Protein AF-0000000081602487 (afdb_homodimer)

Nearest PDB structures (foldseek):
  4dfh-assembly1_B  TM=9.070E-01  e=3.911E-10  Homo sapiens
  5v52-assembly2_C  TM=9.089E-01  e=4.897E-10  Homo sapiens
  5v52-assembly1_A  TM=8.764E-01  e=1.017E-09  Homo sapiens
  8jen-assembly4_P  TM=8.598E-01  e=1.206E-08  Homo sapiens
  8v8k-assembly3_C  TM=6.428E-01  e=1.800E-05  Lama glama

Sequence (378 aa):
MKICNRISHLLFTLIYISLHTVLGAKQLKASAEVSAFIGNDVTMPCQLIQQPENTNITQVQWTLLQPEQEGVPLIVYNSQLGLNIPNSPLSQRVKLAGQSLIIKAVEMEDAGLYTCSISAFPSGKFERITKLVVEGEMVRLPKLIAFGVFLLINGAMIATTYFIIRRRRRNVVFEHRVYTDTVETVMLDMKICNRISHLLFTLIYISLHTVLGAKQLKASAEVSAFIGNDVTMPCQLIQQPENTNITQVQWTLLQPEQEGVPLIVYNSQLGLNIPNSPLSQRVKLAGQSLIIKAVEMEDAGLYTCSISAFPSGKFERITKLVVEGEMVRLPKLIAFGVFLLINGAMIATTYFIIRRRRRNVVFEHRVYTDTVETVMLD

Radius of gyration: 45.72 Å; Cα contacts (8 Å, |Δi|>4): 584; chains: 2; bounding box: 92×203×74 Å

Secondary structure (DSSP, 8-state):
-HHHHHHHHHHHHHHHHHT-------EEEE-SEEEEETTS-EEE-EEEE--STTPEEEEEEEEE--SSTT-EEEEEEETTTEEE--SSTTTTTEEEETTEEEESS--GGG-EEEEEEEEEETTEEEEEEEEEEEE-------HHHHHHHHHHHHHHHHHHHHHHHHHHHHHHHHHHHHHHHHHHTTTT-/-HHHHHHHHHHHHHHHHHT-------EEEE-SEEEEETTS-EEE-EEEE--STTPEEEEEEEEE--SSTT-EEEEEEETTTEEE--SSTTTTTEEEETTEEEESS--GGG-EEEEEEEEEETTEEEEEEEEEEEE-------HHHHHHHHHHHHHHHHHHHHHHHHHHHHHHHHHHHHHHHHHHTTTT-

Structure (mmCIF, N/CA/C/O backbone):
data_AF-0000000081602487-model_v1
#
loop_
_entity.id
_entity.type
_entity.pdbx_description
1 polymer Nectin-2-like
#
loop_
_atom_site.group_PDB
_atom_site.id
_atom_site.type_symbol
_atom_site.label_atom_id
_atom_site.label_alt_id
_atom_site.label_comp_id
_atom_site.label_asym_id
_atom_site.label_entity_id
_atom_site.label_seq_id
_atom_site.pdbx_PDB_ins_code
_atom_site.Cartn_x
_atom_site.Cartn_y
_atom_site.Cartn_z
_atom_site.occupancy
_atom_site.B_iso_or_equiv
_atom_site.auth_seq_id
_atom_site.auth_comp_id
_atom_site.auth_asym_id
_atom_site.auth_atom_id
_atom_site.pdbx_PDB_model_num
ATOM 1 N N . MET A 1 1 ? 49.688 26.688 -22.828 1 47.97 1 MET A N 1
ATOM 2 C CA . MET A 1 1 ? 48.594 26 -23.5 1 47.97 1 MET A CA 1
ATOM 3 C C . MET A 1 1 ? 48.156 24.75 -22.734 1 47.97 1 MET A C 1
ATOM 5 O O . MET A 1 1 ? 47.156 24.125 -23.078 1 47.97 1 MET A O 1
ATOM 9 N N . LYS A 1 2 ? 49.094 24.266 -21.734 1 63.38 2 LYS A N 1
ATOM 10 C CA . LYS A 1 2 ? 48.781 23.031 -21.016 1 63.38 2 LYS A CA 1
ATOM 11 C C . LYS A 1 2 ? 47.781 23.266 -19.906 1 63.38 2 LYS A C 1
ATOM 13 O O . LYS A 1 2 ? 47.031 22.344 -19.531 1 63.38 2 LYS A O 1
ATOM 18 N N . ILE A 1 3 ? 47.781 24.453 -19.328 1 66.06 3 ILE A N 1
ATOM 19 C CA . ILE A 1 3 ? 46.844 24.75 -18.234 1 66.06 3 ILE A CA 1
ATOM 20 C C . ILE A 1 3 ? 45.406 24.75 -18.766 1 66.06 3 ILE A C 1
ATOM 22 O O . ILE A 1 3 ? 44.5 24.281 -18.094 1 66.06 3 ILE A O 1
ATOM 26 N N . CYS A 1 4 ? 45.312 25.031 -20.109 1 63.62 4 CYS A N 1
ATOM 27 C CA . CYS A 1 4 ? 43.969 25.078 -20.656 1 63.62 4 CYS A CA 1
ATOM 28 C C . CYS A 1 4 ? 43.375 23.672 -20.797 1 63.62 4 CYS A C 1
ATOM 30 O O . CYS A 1 4 ? 42.156 23.484 -20.656 1 63.62 4 CYS A O 1
ATOM 32 N N . ASN A 1 5 ? 44.312 22.703 -20.906 1 66.12 5 ASN A N 1
ATOM 33 C CA . ASN A 1 5 ? 43.812 21.344 -21.109 1 66.12 5 ASN A CA 1
ATOM 34 C C . ASN A 1 5 ? 43.344 20.719 -19.781 1 66.12 5 ASN A C 1
ATOM 36 O O . ASN A 1 5 ? 42.375 19.953 -19.766 1 66.12 5 ASN A O 1
ATOM 40 N N . ARG A 1 6 ? 43.969 21.078 -18.656 1 67.44 6 ARG A N 1
ATOM 41 C CA . ARG A 1 6 ? 43.594 20.5 -17.375 1 67.44 6 ARG A CA 1
ATOM 42 C C . ARG A 1 6 ? 42.281 21.047 -16.906 1 67.44 6 ARG A C 1
ATOM 44 O O . ARG A 1 6 ? 41.438 20.312 -16.344 1 67.44 6 ARG A O 1
ATOM 51 N N . ILE A 1 7 ? 42.125 22.344 -17.141 1 71.81 7 ILE A N 1
ATOM 52 C CA . ILE A 1 7 ? 40.875 22.969 -16.766 1 71.81 7 ILE A CA 1
ATOM 53 C C . ILE A 1 7 ? 39.75 22.422 -17.625 1 71.81 7 ILE A C 1
ATOM 55 O O . ILE A 1 7 ? 38.656 22.141 -17.125 1 71.81 7 ILE A O 1
ATOM 59 N N . SER A 1 8 ? 40.125 22.062 -18.859 1 74.12 8 SER A N 1
ATOM 60 C CA . SER A 1 8 ? 39.125 21.484 -19.766 1 74.12 8 SER A CA 1
ATOM 61 C C . SER A 1 8 ? 38.781 20.062 -19.359 1 74.12 8 SER A C 1
ATOM 63 O O . SER A 1 8 ? 37.594 19.688 -19.391 1 74.12 8 SER A O 1
ATOM 65 N N . HIS A 1 9 ? 39.688 19.359 -18.906 1 78.5 9 HIS A N 1
ATOM 66 C CA . HIS A 1 9 ? 39.438 18 -18.422 1 78.5 9 HIS A CA 1
ATOM 67 C C . HIS A 1 9 ? 38.688 18.016 -17.094 1 78.5 9 HIS A C 1
ATOM 69 O O . HIS A 1 9 ? 37.781 17.219 -16.891 1 78.5 9 HIS A O 1
ATOM 75 N N . LEU A 1 10 ? 39.031 19 -16.234 1 72.5 10 LEU A N 1
ATOM 76 C CA . LEU A 1 10 ? 38.344 19.156 -14.961 1 72.5 10 LEU A CA 1
ATOM 77 C C . LEU A 1 10 ? 36.906 19.625 -15.18 1 72.5 10 LEU A C 1
ATOM 79 O O . LEU A 1 10 ? 36 19.141 -14.508 1 72.5 10 LEU A O 1
ATOM 83 N N . LEU A 1 11 ? 36.781 20.531 -16.141 1 74.56 11 LEU A N 1
ATOM 84 C CA . LEU A 1 11 ? 35.469 20.984 -16.5 1 74.56 11 LEU A CA 1
ATOM 85 C C . LEU A 1 11 ? 34.656 19.875 -17.141 1 74.56 11 LEU A C 1
ATOM 87 O O . LEU A 1 11 ? 33.438 19.719 -16.859 1 74.56 11 LEU A O 1
ATOM 91 N N . PHE A 1 12 ? 35.312 19.078 -17.969 1 72.94 12 PHE A N 1
ATOM 92 C CA . PHE A 1 12 ? 34.625 17.953 -18.594 1 72.94 12 PHE A CA 1
ATOM 93 C C . PHE A 1 12 ? 34.219 16.922 -17.562 1 72.94 12 PHE A C 1
ATOM 95 O O . PHE A 1 12 ? 33.125 16.359 -17.625 1 72.94 12 PHE A O 1
ATOM 102 N N . THR A 1 13 ? 35.094 16.734 -16.516 1 68.44 13 THR A N 1
ATOM 103 C CA . THR A 1 13 ? 34.75 15.797 -15.445 1 68.44 13 THR A CA 1
ATOM 104 C C . THR A 1 13 ? 33.625 16.344 -14.602 1 68.44 13 THR A C 1
ATOM 106 O O . THR A 1 13 ? 32.719 15.594 -14.18 1 68.44 13 THR A O 1
ATOM 109 N N . LEU A 1 14 ? 33.562 17.625 -14.438 1 68.75 14 LEU A N 1
ATOM 110 C CA . LEU A 1 14 ? 32.531 18.25 -13.641 1 68.75 14 LEU A CA 1
ATOM 111 C C . LEU A 1 14 ? 31.188 18.203 -14.375 1 68.75 14 LEU A C 1
ATOM 113 O O . LEU A 1 14 ? 30.141 17.953 -13.766 1 68.75 14 LEU A O 1
ATOM 117 N N . ILE A 1 15 ? 31.266 18.406 -15.68 1 64.75 15 ILE A N 1
ATOM 118 C CA . ILE A 1 15 ? 30.047 18.328 -16.484 1 64.75 15 ILE A CA 1
ATOM 119 C C . ILE A 1 15 ? 29.516 16.906 -16.516 1 64.75 15 ILE A C 1
ATOM 121 O O . ILE A 1 15 ? 28.312 16.672 -16.422 1 64.75 15 ILE A O 1
ATOM 125 N N . TYR A 1 16 ? 30.469 15.945 -16.578 1 59.44 16 TYR A N 1
ATOM 126 C CA . TYR A 1 16 ? 30.047 14.547 -16.594 1 59.44 16 TYR A CA 1
ATOM 127 C C . TYR A 1 16 ? 29.375 14.148 -15.297 1 59.44 16 TYR A C 1
ATOM 129 O O . TYR A 1 16 ? 28.406 13.383 -15.297 1 59.44 16 TYR A O 1
ATOM 137 N N . ILE A 1 17 ? 29.875 14.609 -14.133 1 60.12 17 ILE A N 1
ATOM 138 C CA . ILE A 1 17 ? 29.266 14.289 -12.844 1 60.12 17 ILE A CA 1
ATOM 139 C C . ILE A 1 17 ? 27.906 14.977 -12.727 1 60.12 17 ILE A C 1
ATOM 141 O O . ILE A 1 17 ? 26.969 14.414 -12.164 1 60.12 17 ILE A O 1
ATOM 145 N N . SER A 1 18 ? 27.812 16.188 -13.289 1 57.47 18 SER A N 1
ATOM 146 C CA . SER A 1 18 ? 26.547 16.891 -13.109 1 57.47 18 SER A CA 1
ATOM 147 C C . SER A 1 18 ? 25.438 16.25 -13.938 1 57.47 18 SER A C 1
ATOM 149 O O . SER A 1 18 ? 24.25 16.484 -13.672 1 57.47 18 SER A O 1
ATOM 151 N N . LEU A 1 19 ? 25.875 15.633 -15.039 1 50.34 19 LEU A N 1
ATOM 152 C CA . LEU A 1 19 ? 24.812 15.07 -15.867 1 50.34 19 LEU A CA 1
ATOM 153 C C . LEU A 1 19 ? 24.25 13.797 -15.242 1 50.34 19 LEU A C 1
ATOM 155 O O . LEU A 1 19 ? 23.641 12.977 -15.938 1 50.34 19 LEU A O 1
ATOM 159 N N . HIS A 1 20 ? 24.719 13.414 -14.094 1 50.06 20 HIS A N 1
ATOM 160 C CA . HIS A 1 20 ? 23.875 12.359 -13.555 1 50.06 20 HIS A CA 1
ATOM 161 C C . HIS A 1 20 ? 22.406 12.781 -13.531 1 50.06 20 HIS A C 1
ATOM 163 O O . HIS A 1 20 ? 22 13.57 -12.672 1 50.06 20 HIS A O 1
ATOM 169 N N . THR A 1 21 ? 21.797 12.984 -14.633 1 44.72 21 THR A N 1
ATOM 170 C CA . THR A 1 21 ? 20.359 13.086 -14.781 1 44.72 21 THR A CA 1
ATOM 171 C C . THR A 1 21 ? 19.656 12.133 -13.812 1 44.72 21 THR A C 1
ATOM 173 O O . THR A 1 21 ? 19.984 10.953 -13.742 1 44.72 21 THR A O 1
ATOM 176 N N . VAL A 1 22 ? 19.359 12.555 -12.648 1 46.81 22 VAL A N 1
ATOM 177 C CA . VAL A 1 22 ? 18.359 11.852 -11.844 1 46.81 22 VAL A CA 1
ATOM 178 C C . VAL A 1 22 ? 17.281 11.258 -12.742 1 46.81 22 VAL A C 1
ATOM 180 O O . VAL A 1 22 ? 16.531 11.992 -13.391 1 46.81 22 VAL A O 1
ATOM 183 N N . LEU A 1 23 ? 17.484 10.367 -13.594 1 44.81 23 LEU A N 1
ATOM 184 C CA . LEU A 1 23 ? 16.375 9.609 -14.164 1 44.81 23 LEU A CA 1
ATOM 185 C C . LEU A 1 23 ? 15.141 9.711 -13.273 1 44.81 23 LEU A C 1
ATOM 187 O O . LEU A 1 23 ? 15.219 9.508 -12.062 1 44.81 23 LEU A O 1
ATOM 191 N N . GLY A 1 24 ? 14.273 10.758 -13.547 1 49.72 24 GLY A N 1
ATOM 192 C CA . GLY A 1 24 ? 13.016 11.148 -12.938 1 49.72 24 GLY A CA 1
ATOM 193 C C . GLY A 1 24 ? 12.242 9.977 -12.367 1 49.72 24 GLY A C 1
ATOM 194 O O . GLY A 1 24 ? 11.492 9.312 -13.086 1 49.72 24 GLY A O 1
ATOM 195 N N . ALA A 1 25 ? 12.82 9.234 -11.617 1 55.16 25 ALA A N 1
ATOM 196 C CA . ALA A 1 25 ? 12.102 8.18 -10.914 1 55.16 25 ALA A CA 1
ATOM 197 C C . ALA A 1 25 ? 10.75 8.672 -10.406 1 55.16 25 ALA A C 1
ATOM 199 O O . ALA A 1 25 ? 10.602 9.852 -10.062 1 55.16 25 ALA A O 1
ATOM 200 N N . LYS A 1 26 ? 9.758 7.98 -10.766 1 63.56 26 LYS A N 1
ATOM 201 C CA . LYS A 1 26 ? 8.438 8.102 -10.156 1 63.56 26 LYS A CA 1
ATOM 202 C C . LYS A 1 26 ? 8.531 8.133 -8.633 1 63.56 26 LYS A C 1
ATOM 204 O O . LYS A 1 26 ? 9.031 7.191 -8.023 1 63.56 26 LYS A O 1
ATOM 209 N N . GLN A 1 27 ? 8.352 9.461 -8.203 1 77.12 27 GLN A N 1
ATOM 210 C CA . GLN A 1 27 ? 8.516 9.57 -6.762 1 77.12 27 GLN A CA 1
ATOM 211 C C . GLN A 1 27 ? 7.32 10.273 -6.125 1 77.12 27 GLN A C 1
ATOM 213 O O . GLN A 1 27 ? 6.66 11.094 -6.766 1 77.12 27 GLN A O 1
ATOM 218 N N . LEU A 1 28 ? 6.941 9.805 -5.055 1 87.69 28 LEU A N 1
ATOM 219 C CA . LEU A 1 28 ? 5.98 10.469 -4.18 1 87.69 28 LEU A CA 1
ATOM 220 C C . LEU A 1 28 ? 6.68 11.445 -3.242 1 87.69 28 LEU A C 1
ATOM 222 O O . LEU A 1 28 ? 7.516 11.039 -2.43 1 87.69 28 LEU A O 1
ATOM 226 N N . LYS A 1 29 ? 6.449 12.758 -3.523 1 90.81 29 LYS A N 1
ATOM 227 C CA . LYS A 1 29 ? 7.008 13.797 -2.656 1 90.81 29 LYS A CA 1
ATOM 228 C C . LYS A 1 29 ? 6.141 14 -1.418 1 90.81 29 LYS A C 1
ATOM 230 O O . LYS A 1 29 ? 4.965 14.352 -1.53 1 90.81 29 LYS A O 1
ATOM 235 N N . ALA A 1 30 ? 6.641 13.68 -0.22 1 93.56 30 ALA A N 1
ATOM 236 C CA . ALA A 1 30 ? 5.988 13.867 1.075 1 93.56 30 ALA A CA 1
ATOM 237 C C . ALA A 1 30 ? 7.02 14.094 2.178 1 93.56 30 ALA A C 1
ATOM 239 O O . ALA A 1 30 ? 8.172 13.672 2.051 1 93.56 30 ALA A O 1
ATOM 240 N N . SER A 1 31 ? 6.652 14.859 3.168 1 93.5 31 SER A N 1
ATOM 241 C CA . SER A 1 31 ? 7.547 15.039 4.309 1 93.5 31 SER A CA 1
ATOM 242 C C . SER A 1 31 ? 7.543 13.812 5.215 1 93.5 31 SER A C 1
ATOM 244 O O . SER A 1 31 ? 6.492 13.219 5.449 1 93.5 31 SER A O 1
ATOM 246 N N . ALA A 1 32 ? 8.734 13.469 5.676 1 95.12 32 ALA A N 1
ATOM 247 C CA . ALA A 1 32 ? 8.828 12.336 6.598 1 95.12 32 ALA A CA 1
ATOM 248 C C . ALA A 1 32 ? 8.234 12.688 7.957 1 95.12 32 ALA A C 1
ATOM 250 O O . ALA A 1 32 ? 7.734 11.812 8.664 1 95.12 32 ALA A O 1
ATOM 251 N N . GLU A 1 33 ? 8.359 13.984 8.266 1 97.38 33 GLU A N 1
ATOM 252 C CA . GLU A 1 33 ? 7.855 14.445 9.555 1 97.38 33 GLU A CA 1
ATOM 253 C C . GLU A 1 33 ? 7.262 15.844 9.445 1 97.38 33 GLU A C 1
ATOM 255 O O . GLU A 1 33 ? 7.793 16.703 8.727 1 97.38 33 GLU A O 1
ATOM 260 N N . VAL A 1 34 ? 6.18 16 10.109 1 98.06 34 VAL A N 1
ATOM 261 C CA . VAL A 1 34 ? 5.512 17.297 10.188 1 98.06 34 VAL A CA 1
ATOM 262 C C . VAL A 1 34 ? 5.172 17.609 11.641 1 98.06 34 VAL A C 1
ATOM 264 O O . VAL A 1 34 ? 4.703 16.75 12.383 1 98.06 34 VAL A O 1
ATOM 267 N N . SER A 1 35 ? 5.402 18.797 12.062 1 96.5 35 SER A N 1
ATOM 268 C CA . SER A 1 35 ? 5.07 19.25 13.414 1 96.5 35 SER A CA 1
ATOM 269 C C . SER A 1 35 ? 3.9 20.234 13.391 1 96.5 35 SER A C 1
ATOM 271 O O . SER A 1 35 ? 3.742 21 12.438 1 96.5 35 SER A O 1
ATOM 273 N N . ALA A 1 36 ? 3.129 20.125 14.453 1 96.81 36 ALA A N 1
ATOM 274 C CA . ALA A 1 36 ? 1.999 21.031 14.594 1 96.81 36 ALA A CA 1
ATOM 275 C C . ALA A 1 36 ? 1.77 21.406 16.062 1 96.81 36 ALA A C 1
ATOM 277 O O . ALA A 1 36 ? 2.172 20.656 16.969 1 96.81 36 ALA A O 1
ATOM 278 N N . PHE A 1 37 ? 1.193 22.562 16.281 1 95.38 37 PHE A N 1
ATOM 279 C CA . PHE A 1 37 ? 0.804 22.984 17.625 1 95.38 37 PHE A CA 1
ATOM 280 C C . PHE A 1 37 ? -0.673 22.703 17.875 1 95.38 37 PHE A C 1
ATOM 282 O O . PHE A 1 37 ? -1.505 22.891 16.984 1 95.38 37 PHE A O 1
ATOM 289 N N . ILE A 1 38 ? -0.921 22.375 19.062 1 95.88 38 ILE A N 1
ATOM 290 C CA . ILE A 1 38 ? -2.297 22.078 19.438 1 95.88 38 ILE A CA 1
ATOM 291 C C . ILE A 1 38 ? -3.199 23.25 19.062 1 95.88 38 ILE A C 1
ATOM 293 O O . ILE A 1 38 ? -2.844 24.406 19.266 1 95.88 38 ILE A O 1
ATOM 297 N N . GLY A 1 39 ? -4.328 22.859 18.438 1 95.44 39 GLY A N 1
ATOM 298 C CA . GLY A 1 39 ? -5.316 23.875 18.109 1 95.44 39 GLY A CA 1
ATOM 299 C C . GLY A 1 39 ? -5.152 24.438 16.703 1 95.44 39 GLY A C 1
ATOM 300 O O . GLY A 1 39 ? -6.082 25.031 16.156 1 95.44 39 GLY A O 1
ATOM 301 N N . ASN A 1 40 ? -4.027 24.312 16.109 1 95.81 40 ASN A N 1
ATOM 302 C CA . ASN A 1 40 ? -3.768 24.797 14.758 1 95.81 40 ASN A CA 1
ATOM 303 C C . ASN A 1 40 ? -4.074 23.719 13.719 1 95.81 40 ASN A C 1
ATOM 305 O O . ASN A 1 40 ? -4.066 22.531 14.023 1 95.81 40 ASN A O 1
ATOM 309 N N . ASP A 1 41 ? -4.438 24.203 12.516 1 97.81 41 ASP A N 1
ATOM 310 C CA . ASP A 1 41 ? -4.539 23.281 11.391 1 97.81 41 ASP A CA 1
ATOM 311 C C . ASP A 1 41 ? -3.158 22.844 10.914 1 97.81 41 ASP A C 1
ATOM 313 O O . ASP A 1 41 ? -2.186 23.594 11.031 1 97.81 41 ASP A O 1
ATOM 317 N N . VAL A 1 42 ? -3.064 21.688 10.469 1 98.25 42 VAL A N 1
ATOM 318 C CA . VAL A 1 42 ? -1.798 21.234 9.906 1 98.25 42 VAL A CA 1
ATOM 319 C C . VAL A 1 42 ? -2.041 20.578 8.555 1 98.25 42 VAL A C 1
ATOM 321 O O . VAL A 1 42 ? -3.068 19.922 8.344 1 98.25 42 VAL A O 1
ATOM 324 N N . THR A 1 43 ? -1.161 20.797 7.656 1 98.44 43 THR A N 1
ATOM 325 C CA . THR A 1 43 ? -1.186 20.141 6.348 1 98.44 43 THR A CA 1
ATOM 326 C C . THR A 1 43 ? -0.058 19.125 6.227 1 98.44 43 THR A C 1
ATOM 328 O O . THR A 1 43 ? 1.104 19.438 6.484 1 98.44 43 THR A O 1
ATOM 331 N N . MET A 1 44 ? -0.417 17.953 5.922 1 98.06 44 MET A N 1
ATOM 332 C CA . MET A 1 44 ? 0.558 16.922 5.574 1 98.06 44 MET A CA 1
ATOM 333 C C . MET A 1 44 ? 0.699 16.797 4.059 1 98.06 44 MET A C 1
ATOM 335 O O . MET A 1 44 ? -0.146 16.188 3.4 1 98.06 44 MET A O 1
ATOM 339 N N . PRO A 1 45 ? 1.802 17.344 3.553 1 97.81 45 PRO A N 1
ATOM 340 C CA . PRO A 1 45 ? 1.924 17.406 2.096 1 97.81 45 PRO A CA 1
ATOM 341 C C . PRO A 1 45 ? 2.201 16.031 1.469 1 97.81 45 PRO A C 1
ATOM 343 O O . PRO A 1 45 ? 2.936 15.227 2.043 1 97.81 45 PRO A O 1
ATOM 346 N N . CYS A 1 46 ? 1.649 15.82 0.325 1 96.88 46 CYS A N 1
ATOM 347 C CA . CYS A 1 46 ? 1.827 14.633 -0.512 1 96.88 46 CYS A CA 1
ATOM 348 C C . CYS A 1 46 ? 1.52 14.953 -1.972 1 96.88 46 CYS A C 1
ATOM 350 O O . CYS A 1 46 ? 0.473 15.523 -2.279 1 96.88 46 CYS A O 1
ATOM 352 N N . GLN A 1 47 ? 2.48 14.648 -2.779 1 94.25 47 GLN A N 1
ATOM 353 C CA . GLN A 1 47 ? 2.299 14.953 -4.195 1 94.25 47 GLN A CA 1
ATOM 354 C C . GLN A 1 47 ? 3.057 13.961 -5.074 1 94.25 47 GLN A C 1
ATOM 356 O O . GLN A 1 47 ? 4.246 13.719 -4.855 1 94.25 47 GLN A O 1
ATOM 361 N N . LEU A 1 48 ? 2.309 13.359 -5.977 1 91.19 48 LEU A N 1
ATOM 362 C CA . LEU A 1 48 ? 2.959 12.484 -6.949 1 91.19 48 LEU A CA 1
ATOM 363 C C . LEU A 1 48 ? 3.553 13.297 -8.094 1 91.19 48 LEU A C 1
ATOM 365 O O . LEU A 1 48 ? 2.824 13.984 -8.82 1 91.19 48 LEU A O 1
ATOM 369 N N . ILE A 1 49 ? 4.93 13.227 -8.055 1 81.69 49 ILE A N 1
ATOM 370 C CA . ILE A 1 49 ? 5.625 13.914 -9.141 1 81.69 49 ILE A CA 1
ATOM 371 C C . ILE A 1 49 ? 5.988 12.922 -10.234 1 81.69 49 ILE A C 1
ATOM 373 O O . ILE A 1 49 ? 6.816 12.031 -10.031 1 81.69 49 ILE A O 1
ATOM 377 N N . GLN A 1 50 ? 5.16 12.492 -11.062 1 67.62 50 GLN A N 1
ATOM 378 C CA . GLN A 1 50 ? 5.52 11.469 -12.039 1 67.62 50 GLN A CA 1
ATOM 379 C C . GLN A 1 50 ? 5.68 12.078 -13.43 1 67.62 50 GLN A C 1
ATOM 381 O O . GLN A 1 50 ? 4.957 13.008 -13.797 1 67.62 50 GLN A O 1
ATOM 386 N N . GLN A 1 51 ? 6.906 11.75 -13.867 1 57.59 51 GLN A N 1
ATOM 387 C CA . GLN A 1 51 ? 7.121 11.719 -15.305 1 57.59 51 GLN A CA 1
ATOM 388 C C . GLN A 1 51 ? 6.77 10.352 -15.883 1 57.59 51 GLN A C 1
ATOM 390 O O . GLN A 1 51 ? 6.859 9.336 -15.188 1 57.59 51 GLN A O 1
ATOM 395 N N . PRO A 1 52 ? 6.211 9.945 -17.016 1 57.59 52 PRO A N 1
ATOM 396 C CA . PRO A 1 52 ? 5.773 10.672 -18.219 1 57.59 52 PRO A CA 1
ATOM 397 C C . PRO A 1 52 ? 4.414 11.344 -18.031 1 57.59 52 PRO A C 1
ATOM 399 O O . PRO A 1 52 ? 3.678 11.016 -17.109 1 57.59 52 PRO A O 1
ATOM 402 N N . GLU A 1 53 ? 4.09 12.195 -18.859 1 61.22 53 GLU A N 1
ATOM 403 C CA . GLU A 1 53 ? 2.943 13.062 -19.125 1 61.22 53 GLU A CA 1
ATOM 404 C C . GLU A 1 53 ? 1.639 12.266 -19.109 1 61.22 53 GLU A C 1
ATOM 406 O O . GLU A 1 53 ? 0.56 12.836 -18.938 1 61.22 53 GLU A O 1
ATOM 411 N N . ASN A 1 54 ? 1.679 10.781 -18.938 1 74.38 54 ASN A N 1
ATOM 412 C CA . ASN A 1 54 ? 0.421 10.078 -19.156 1 74.38 54 ASN A CA 1
ATOM 413 C C . ASN A 1 54 ? -0.014 9.312 -17.906 1 74.38 54 ASN A C 1
ATOM 415 O O . ASN A 1 54 ? -0.74 8.32 -18 1 74.38 54 ASN A O 1
ATOM 419 N N . THR A 1 55 ? 0.359 9.758 -16.672 1 84.75 55 THR A N 1
ATOM 420 C CA . THR A 1 55 ? -0.076 9.07 -15.469 1 84.75 55 THR A CA 1
ATOM 421 C C . THR A 1 55 ? -1.347 9.703 -14.914 1 84.75 55 THR A C 1
ATOM 423 O O . THR A 1 55 ? -1.409 10.914 -14.719 1 84.75 55 THR A O 1
ATOM 426 N N . ASN A 1 56 ? -2.371 8.867 -14.75 1 91.5 56 ASN A N 1
ATOM 427 C CA . ASN A 1 56 ? -3.639 9.297 -14.164 1 91.5 56 ASN A CA 1
ATOM 428 C C . ASN A 1 56 ? -3.773 8.828 -12.719 1 91.5 56 ASN A C 1
ATOM 430 O O . ASN A 1 56 ? -3.758 7.629 -12.445 1 91.5 56 ASN A O 1
ATOM 434 N N . ILE A 1 57 ? -3.873 9.805 -11.875 1 94.06 57 ILE A N 1
ATOM 435 C CA . ILE A 1 57 ? -4.168 9.453 -10.492 1 94.06 57 ILE A CA 1
ATOM 436 C C . ILE A 1 57 ? -5.609 8.969 -10.375 1 94.06 57 ILE A C 1
ATOM 438 O O . ILE A 1 57 ? -6.543 9.68 -10.758 1 94.06 57 ILE A O 1
ATOM 442 N N . THR A 1 58 ? -5.754 7.789 -9.867 1 95.19 58 THR A N 1
ATOM 443 C CA . THR A 1 58 ? -7.094 7.215 -9.836 1 95.19 58 THR A CA 1
ATOM 444 C C . THR A 1 58 ? -7.668 7.27 -8.422 1 95.19 58 THR A C 1
ATOM 446 O O . THR A 1 58 ? -8.875 7.453 -8.242 1 95.19 58 THR A O 1
ATOM 449 N N . GLN A 1 59 ? -6.812 7.18 -7.441 1 97 59 GLN A N 1
ATOM 450 C CA . GLN A 1 59 ? -7.301 7.199 -6.066 1 97 59 GLN A CA 1
ATOM 451 C C . GLN A 1 59 ? -6.234 7.73 -5.109 1 97 59 GLN A C 1
ATOM 453 O O . GLN A 1 59 ? -5.051 7.414 -5.254 1 97 59 GLN A O 1
ATOM 458 N N . VAL A 1 60 ? -6.699 8.508 -4.172 1 97.81 60 VAL A N 1
ATOM 459 C CA . VAL A 1 60 ? -5.855 9.031 -3.102 1 97.81 60 VAL A CA 1
ATOM 460 C C . VAL A 1 60 ? -6.441 8.641 -1.745 1 97.81 60 VAL A C 1
ATOM 462 O O . VAL A 1 60 ? -7.652 8.758 -1.53 1 97.81 60 VAL A O 1
ATOM 465 N N . GLN A 1 61 ? -5.566 8.172 -0.872 1 97.94 61 GLN A N 1
ATOM 466 C CA . GLN A 1 61 ? -6.051 7.781 0.45 1 97.94 61 GLN A CA 1
ATOM 467 C C . GLN A 1 61 ? -5.031 8.133 1.532 1 97.94 61 GLN A C 1
ATOM 469 O O . GLN A 1 61 ? -3.826 7.988 1.329 1 97.94 61 GLN A O 1
ATOM 474 N N . TRP A 1 62 ? -5.594 8.625 2.629 1 98.06 62 TRP A N 1
ATOM 475 C CA . TRP A 1 62 ? -4.785 8.781 3.834 1 98.06 62 TRP A CA 1
ATOM 476 C C . TRP A 1 62 ? -5.238 7.805 4.918 1 98.06 62 TRP A C 1
ATOM 478 O O . TRP A 1 62 ? -6.438 7.617 5.133 1 98.06 62 TRP A O 1
ATOM 488 N N . THR A 1 63 ? -4.238 7.168 5.531 1 96.75 63 THR A N 1
ATOM 489 C CA . THR A 1 63 ? -4.492 6.156 6.547 1 96.75 63 THR A CA 1
ATOM 490 C C . THR A 1 63 ? -3.707 6.461 7.82 1 96.75 63 THR A C 1
ATOM 492 O O . THR A 1 63 ? -2.537 6.844 7.758 1 96.75 63 THR A O 1
ATOM 495 N N . LEU A 1 64 ? -4.395 6.336 8.922 1 96.44 64 LEU A N 1
ATOM 496 C CA . LEU A 1 64 ? -3.725 6.395 10.219 1 96.44 64 LEU A CA 1
ATOM 497 C C . LEU A 1 64 ? -3.23 5.016 10.641 1 96.44 64 LEU A C 1
ATOM 499 O O . LEU A 1 64 ? -4.027 4.082 10.781 1 96.44 64 LEU A O 1
ATOM 503 N N . LEU A 1 65 ? -1.914 4.945 10.781 1 94.31 65 LEU A N 1
ATOM 504 C CA . LEU A 1 65 ? -1.341 3.658 11.164 1 94.31 65 LEU A CA 1
ATOM 505 C C . LEU A 1 65 ? -1.562 3.381 12.641 1 94.31 65 LEU A C 1
ATOM 507 O O . LEU A 1 65 ? -1.388 4.273 13.477 1 94.31 65 LEU A O 1
ATOM 511 N N . GLN A 1 66 ? -2.137 2.209 12.867 1 87.06 66 GLN A N 1
ATOM 512 C CA . GLN A 1 66 ? -2.352 1.721 14.227 1 87.06 66 GLN A CA 1
ATOM 513 C C . GLN A 1 66 ? -1.689 0.362 14.43 1 87.06 66 GLN A C 1
ATOM 515 O O . GLN A 1 66 ? -1.291 -0.294 13.469 1 87.06 66 GLN A O 1
ATOM 520 N N . PRO A 1 67 ? -1.461 0.084 15.703 1 77.19 67 PRO A N 1
ATOM 521 C CA . PRO A 1 67 ? -0.818 -1.205 15.969 1 77.19 67 PRO A CA 1
ATOM 522 C C . PRO A 1 67 ? -1.496 -2.363 15.242 1 77.19 67 PRO A C 1
ATOM 524 O O . PRO A 1 67 ? -0.862 -3.389 14.977 1 77.19 67 PRO A O 1
ATOM 527 N N . GLU A 1 68 ? -2.711 -2.086 14.898 1 66 68 GLU A N 1
ATOM 528 C CA . GLU A 1 68 ? -3.381 -3.146 14.156 1 66 68 GLU A CA 1
ATOM 529 C C . GLU A 1 68 ? -2.896 -3.195 12.703 1 66 68 GLU A C 1
ATOM 531 O O . GLU A 1 68 ? -2.389 -2.203 12.18 1 66 68 GLU A O 1
ATOM 536 N N . GLN A 1 69 ? -2.885 -4.191 12.047 1 64.12 69 GLN A N 1
ATOM 537 C CA . GLN A 1 69 ? -2.227 -4.555 10.797 1 64.12 69 GLN A CA 1
ATOM 538 C C . GLN A 1 69 ? -2.678 -3.643 9.656 1 64.12 69 GLN A C 1
ATOM 540 O O . GLN A 1 69 ? -1.888 -3.307 8.773 1 64.12 69 GLN A O 1
ATOM 545 N N . GLU A 1 70 ? -3.977 -3.139 9.492 1 71.62 70 GLU A N 1
ATOM 546 C CA . GLU A 1 70 ? -4.367 -2.498 8.242 1 71.62 70 GLU A CA 1
ATOM 547 C C . GLU A 1 70 ? -4.492 -0.986 8.414 1 71.62 70 GLU A C 1
ATOM 549 O O . GLU A 1 70 ? -4.574 -0.25 7.43 1 71.62 70 GLU A O 1
ATOM 554 N N . GLY A 1 71 ? -4.211 -0.479 9.516 1 87.5 71 GLY A N 1
ATOM 555 C CA . GLY A 1 71 ? -4.449 0.939 9.734 1 87.5 71 GLY A CA 1
ATOM 556 C C . GLY A 1 71 ? -5.898 1.342 9.523 1 87.5 71 GLY A C 1
ATOM 557 O O . GLY A 1 71 ? -6.727 0.515 9.141 1 87.5 71 GLY A O 1
ATOM 558 N N . VAL A 1 72 ? -6.242 2.598 9.797 1 90.88 72 VAL A N 1
ATOM 559 C CA . VAL A 1 72 ? -7.594 3.137 9.672 1 90.88 72 VAL A CA 1
ATOM 560 C C . VAL A 1 72 ? -7.633 4.172 8.547 1 90.88 72 VAL A C 1
ATOM 562 O O . VAL A 1 72 ? -6.938 5.188 8.609 1 90.88 72 VAL A O 1
ATOM 565 N N . PRO A 1 73 ? -8.43 3.807 7.508 1 94.25 73 PRO A N 1
ATOM 566 C CA . PRO A 1 73 ? -8.562 4.844 6.48 1 94.25 73 PRO A CA 1
ATOM 567 C C . PRO A 1 73 ? -9.227 6.113 7 1 94.25 73 PRO A C 1
ATOM 569 O O . PRO A 1 73 ? -10.25 6.039 7.684 1 94.25 73 PRO A O 1
ATOM 572 N N . LEU A 1 74 ? -8.688 7.266 6.703 1 97.62 74 LEU A N 1
ATOM 573 C CA . LEU A 1 74 ? -9.203 8.547 7.172 1 97.62 74 LEU A CA 1
ATOM 574 C C . LEU A 1 74 ? -10.016 9.234 6.082 1 97.62 74 LEU A C 1
ATOM 576 O O . LEU A 1 74 ? -11.039 9.867 6.367 1 97.62 74 LEU A O 1
ATOM 580 N N . ILE A 1 75 ? -9.578 9.133 4.93 1 98.19 75 ILE A N 1
ATOM 581 C CA . ILE A 1 75 ? -10.188 9.797 3.779 1 98.19 75 ILE A CA 1
ATOM 582 C C . ILE A 1 75 ? -9.766 9.086 2.494 1 98.19 75 ILE A C 1
ATOM 584 O O . ILE A 1 75 ? -8.602 8.711 2.34 1 98.19 75 ILE A O 1
ATOM 588 N N . VAL A 1 76 ? -10.703 8.781 1.61 1 97.62 76 VAL A N 1
ATOM 589 C CA . VAL A 1 76 ? -10.469 8.125 0.328 1 97.62 76 VAL A CA 1
ATOM 590 C C . VAL A 1 76 ? -11.102 8.938 -0.795 1 97.62 76 VAL A C 1
ATOM 592 O O . VAL A 1 76 ? -12.305 9.219 -0.766 1 97.62 76 VAL A O 1
ATOM 595 N N . TYR A 1 77 ? -10.32 9.328 -1.74 1 98.44 77 TYR A N 1
ATOM 596 C CA . TYR A 1 77 ? -10.805 10.062 -2.902 1 98.44 77 TYR A CA 1
ATOM 597 C C . TYR A 1 77 ? -10.57 9.273 -4.184 1 98.44 77 TYR A C 1
ATOM 599 O O . TYR A 1 77 ? -9.461 8.812 -4.445 1 98.44 77 TYR A O 1
ATOM 607 N N . ASN A 1 78 ? -11.516 9.047 -4.891 1 97.44 78 ASN A N 1
ATOM 608 C CA . ASN A 1 78 ? -11.445 8.445 -6.219 1 97.44 78 ASN A CA 1
ATOM 609 C C . ASN A 1 78 ? -11.836 9.445 -7.305 1 97.44 78 ASN A C 1
ATOM 611 O O . ASN A 1 78 ? -12.852 10.133 -7.184 1 97.44 78 ASN A O 1
ATOM 615 N N . SER A 1 79 ? -11.07 9.477 -8.328 1 95.5 79 SER A N 1
ATOM 616 C CA . SER A 1 79 ? -11.219 10.508 -9.344 1 95.5 79 SER A CA 1
ATOM 617 C C . SER A 1 79 ? -12.562 10.398 -10.055 1 95.5 79 SER A C 1
ATOM 619 O O . SER A 1 79 ? -13.094 11.391 -10.562 1 95.5 79 SER A O 1
ATOM 621 N N . GLN A 1 80 ? -13.18 9.258 -10.047 1 94.38 80 GLN A N 1
ATOM 622 C CA . GLN A 1 80 ? -14.438 9.055 -10.766 1 94.38 80 GLN A CA 1
ATOM 623 C C . GLN A 1 80 ? -15.609 8.938 -9.797 1 94.38 80 GLN A C 1
ATOM 625 O O . GLN A 1 80 ? -16.734 9.297 -10.141 1 94.38 80 GLN A O 1
ATOM 630 N N . LEU A 1 81 ? -15.328 8.484 -8.594 1 95.56 81 LEU A N 1
ATOM 631 C CA . LEU A 1 81 ? -16.438 8.086 -7.727 1 95.56 81 LEU A CA 1
ATOM 632 C C . LEU A 1 81 ? -16.625 9.094 -6.594 1 95.56 81 LEU A C 1
ATOM 634 O O . LEU A 1 81 ? -17.656 9.094 -5.922 1 95.56 81 LEU A O 1
ATOM 638 N N . GLY A 1 82 ? -15.539 9.914 -6.383 1 96.56 82 GLY A N 1
ATOM 639 C CA . GLY A 1 82 ? -15.727 10.992 -5.43 1 96.56 82 GLY A CA 1
ATOM 640 C C . GLY A 1 82 ? -14.969 10.789 -4.133 1 96.56 82 GLY A C 1
ATOM 641 O O . GLY A 1 82 ? -13.859 10.25 -4.141 1 96.56 82 GLY A O 1
ATOM 642 N N . LEU A 1 83 ? -15.562 11.398 -3.045 1 97.81 83 LEU A N 1
ATOM 643 C CA . LEU A 1 83 ? -14.867 11.492 -1.764 1 97.81 83 LEU A CA 1
ATOM 644 C C . LEU A 1 83 ? -15.617 10.711 -0.688 1 97.81 83 LEU A C 1
ATOM 646 O O . LEU A 1 83 ? -16.844 10.758 -0.623 1 97.81 83 LEU A O 1
ATOM 650 N N . ASN A 1 84 ? -14.844 9.898 0.031 1 96.88 84 ASN A N 1
ATOM 651 C CA . ASN A 1 84 ? -15.406 9.219 1.192 1 96.88 84 ASN A CA 1
ATOM 652 C C . ASN A 1 84 ? -14.578 9.469 2.447 1 96.88 84 ASN A C 1
ATOM 654 O O . ASN A 1 84 ? -13.359 9.281 2.438 1 96.88 84 ASN A O 1
ATOM 658 N N . ILE A 1 85 ? -15.211 9.883 3.473 1 97.81 85 ILE A N 1
ATOM 659 C CA . ILE A 1 85 ? -14.586 10.023 4.781 1 97.81 85 ILE A CA 1
ATOM 660 C C . ILE A 1 85 ? -15.25 9.078 5.781 1 97.81 85 ILE A C 1
ATOM 662 O O . ILE A 1 85 ? -16.281 9.406 6.359 1 97.81 85 ILE A O 1
ATOM 666 N N . PRO A 1 86 ? -14.656 7.941 5.953 1 94.44 86 PRO A N 1
ATOM 667 C CA . PRO A 1 86 ? -15.242 6.984 6.895 1 94.44 86 PRO A CA 1
ATOM 668 C C . PRO A 1 86 ? -15.258 7.504 8.328 1 94.44 86 PRO A C 1
ATOM 670 O O . PRO A 1 86 ? -14.531 8.438 8.656 1 94.44 86 PRO A O 1
ATOM 673 N N . ASN A 1 87 ? -16.094 6.852 9.047 1 93 87 ASN A N 1
ATOM 674 C CA . ASN A 1 87 ? -16.141 7.219 10.461 1 93 87 ASN A CA 1
ATOM 675 C C . ASN A 1 87 ? -14.82 6.914 11.164 1 93 87 ASN A C 1
ATOM 677 O O . ASN A 1 87 ? -14.305 5.797 11.07 1 93 87 ASN A O 1
ATOM 681 N N . SER A 1 88 ? -14.227 7.926 11.727 1 91.81 88 SER A N 1
ATOM 682 C CA . SER A 1 88 ? -12.977 7.871 12.477 1 91.81 88 SER A CA 1
ATOM 683 C C . SER A 1 88 ? -12.883 9.023 13.477 1 91.81 88 SER A C 1
ATOM 685 O O . SER A 1 88 ? -13.695 9.945 13.445 1 91.81 88 SER A O 1
ATOM 687 N N . PRO A 1 89 ? -11.938 8.961 14.414 1 90.88 89 PRO A N 1
ATOM 688 C CA . PRO A 1 89 ? -11.781 10.07 15.359 1 90.88 89 PRO A CA 1
ATOM 689 C C . PRO A 1 89 ? -11.469 11.391 14.656 1 90.88 89 PRO A C 1
ATOM 691 O O . PRO A 1 89 ? -11.68 12.461 15.234 1 90.88 89 PRO A O 1
ATOM 694 N N . LEU A 1 90 ? -11.047 11.32 13.398 1 96.31 90 LEU A N 1
ATOM 695 C CA . LEU A 1 90 ? -10.625 12.516 12.68 1 96.31 90 LEU A CA 1
ATOM 696 C C . LEU A 1 90 ? -11.633 12.891 11.602 1 96.31 90 LEU A C 1
ATOM 698 O O . LEU A 1 90 ? -11.445 13.875 10.883 1 96.31 90 LEU A O 1
ATOM 702 N N . SER A 1 91 ? -12.734 12.211 11.492 1 96.5 91 SER A N 1
ATOM 703 C CA . SER A 1 91 ? -13.617 12.289 10.336 1 96.5 91 SER A CA 1
ATOM 704 C C . SER A 1 91 ? -14.188 13.695 10.172 1 96.5 91 SER A C 1
ATOM 706 O O . SER A 1 91 ? -14.453 14.133 9.055 1 96.5 91 SER A O 1
ATOM 708 N N . GLN A 1 92 ? -14.32 14.461 11.211 1 96.75 92 GLN A N 1
ATOM 709 C CA . GLN A 1 92 ? -14.914 15.797 11.109 1 96.75 92 GLN A CA 1
ATOM 710 C C . GLN A 1 92 ? -13.836 16.859 10.961 1 96.75 92 GLN A C 1
ATOM 712 O O . GLN A 1 92 ? -14.148 18.047 10.781 1 96.75 92 GLN A O 1
ATOM 717 N N . ARG A 1 93 ? -12.594 16.406 10.977 1 98.44 93 ARG A N 1
ATOM 718 C CA . ARG A 1 93 ? -11.531 17.391 11.039 1 98.44 93 ARG A CA 1
ATOM 719 C C . ARG A 1 93 ? -10.516 17.188 9.922 1 98.44 93 ARG A C 1
ATOM 721 O O . ARG A 1 93 ? -9.43 17.766 9.938 1 98.44 93 ARG A O 1
ATOM 728 N N . VAL A 1 94 ? -10.859 16.344 8.945 1 98.69 94 VAL A N 1
ATOM 729 C CA . VAL A 1 94 ? -9.898 16.109 7.871 1 98.69 94 VAL A CA 1
ATOM 730 C C . VAL A 1 94 ? -10.469 16.641 6.555 1 98.69 94 VAL A C 1
ATOM 732 O O . VAL A 1 94 ? -11.688 16.609 6.34 1 98.69 94 VAL A O 1
ATOM 735 N N . LYS A 1 95 ? -9.578 17.109 5.738 1 98.25 95 LYS A N 1
ATOM 736 C CA . LYS A 1 95 ? -9.859 17.547 4.375 1 98.25 95 LYS A CA 1
ATOM 737 C C . LYS A 1 95 ? -8.703 17.203 3.438 1 98.25 95 LYS A C 1
ATOM 739 O O . LYS A 1 95 ? -7.562 17.062 3.873 1 98.25 95 LYS A O 1
ATOM 744 N N . LEU A 1 96 ? -9.117 17.016 2.197 1 98.31 96 LEU A N 1
ATOM 745 C CA . LEU A 1 96 ? -8.094 16.75 1.188 1 98.31 96 LEU A CA 1
ATOM 746 C C . LEU A 1 96 ? -7.785 18.016 0.393 1 98.31 96 LEU A C 1
ATOM 748 O O . LEU A 1 96 ? -8.695 18.688 -0.105 1 98.31 96 LEU A O 1
ATOM 752 N N . ALA A 1 97 ? -6.582 18.453 0.302 1 97.19 97 ALA A N 1
ATOM 753 C CA . ALA A 1 97 ? -6.082 19.484 -0.601 1 97.19 97 ALA A CA 1
ATOM 754 C C . ALA A 1 97 ? -5.133 18.891 -1.641 1 97.19 97 ALA A C 1
ATOM 756 O O . ALA A 1 97 ? -3.939 18.734 -1.382 1 97.19 97 ALA A O 1
ATOM 757 N N . GLY A 1 98 ? -5.703 18.703 -2.875 1 95.75 98 GLY A N 1
ATOM 758 C CA . GLY A 1 98 ? -4.949 17.859 -3.785 1 95.75 98 GLY A CA 1
ATOM 759 C C . GLY A 1 98 ? -4.727 16.453 -3.25 1 95.75 98 GLY A C 1
ATOM 760 O O . GLY A 1 98 ? -5.688 15.742 -2.947 1 95.75 98 GLY A O 1
ATOM 761 N N . GLN A 1 99 ? -3.484 16.156 -3.102 1 97.06 99 GLN A N 1
ATOM 762 C CA . GLN A 1 99 ? -3.174 14.852 -2.545 1 97.06 99 GLN A CA 1
ATOM 763 C C . GLN A 1 99 ? -2.744 14.961 -1.085 1 97.06 99 GLN A C 1
ATOM 765 O O . GLN A 1 99 ? -2.416 13.953 -0.451 1 97.06 99 GLN A O 1
ATOM 770 N N . SER A 1 100 ? -2.824 16.109 -0.522 1 98.38 100 SER A N 1
ATOM 771 C CA . SER A 1 100 ? -2.373 16.375 0.842 1 98.38 100 SER A CA 1
ATOM 772 C C . SER A 1 100 ? -3.523 16.25 1.836 1 98.38 100 SER A C 1
ATOM 774 O O . SER A 1 100 ? -4.691 16.391 1.463 1 98.38 100 SER A O 1
ATOM 776 N N . LEU A 1 101 ? -3.184 16.047 3.045 1 98.69 101 LEU A N 1
ATOM 777 C CA . LEU A 1 101 ? -4.176 15.93 4.109 1 98.69 101 LEU A CA 1
ATOM 778 C C . LEU A 1 101 ? -4.129 17.156 5.023 1 98.69 101 LEU A C 1
ATOM 780 O O . LEU A 1 101 ? -3.055 17.547 5.484 1 98.69 101 LEU A O 1
ATOM 784 N N . ILE A 1 102 ? -5.266 17.734 5.25 1 98.81 102 ILE A N 1
ATOM 785 C CA . ILE A 1 102 ? -5.391 18.812 6.23 1 98.81 102 ILE A CA 1
ATOM 786 C C . ILE A 1 102 ? -6.121 18.281 7.469 1 98.81 102 ILE A C 1
ATOM 788 O O . ILE A 1 102 ? -7.203 17.703 7.359 1 98.81 102 ILE A O 1
ATOM 792 N N . ILE A 1 103 ? -5.527 18.438 8.602 1 98.62 103 ILE A N 1
ATOM 793 C CA . ILE A 1 103 ? -6.18 18.156 9.875 1 98.62 103 ILE A CA 1
ATOM 794 C C . ILE A 1 103 ? -6.461 19.484 10.594 1 98.62 103 ILE A C 1
ATOM 796 O O . ILE A 1 103 ? -5.539 20.25 10.883 1 98.62 103 ILE A O 1
ATOM 800 N N . LYS A 1 104 ? -7.652 19.688 10.844 1 98.44 104 LYS A N 1
ATOM 801 C CA . LYS A 1 104 ? -8.047 20.922 11.516 1 98.44 104 LYS A CA 1
ATOM 802 C C . LYS A 1 104 ? -7.906 20.797 13.031 1 98.44 104 LYS A C 1
ATOM 804 O O . LYS A 1 104 ? -8.172 19.75 13.602 1 98.44 104 LYS A O 1
ATOM 809 N N . ALA A 1 105 ? -7.512 21.875 13.695 1 96.94 105 ALA A N 1
ATOM 810 C CA . ALA A 1 105 ? -7.461 21.984 15.156 1 96.94 105 ALA A CA 1
ATOM 811 C C . ALA A 1 105 ? -6.82 20.75 15.773 1 96.94 105 ALA A C 1
ATOM 813 O O . ALA A 1 105 ? -7.457 20.031 16.562 1 96.94 105 ALA A O 1
ATOM 814 N N . VAL A 1 106 ? -5.594 20.594 15.5 1 97.69 106 VAL A N 1
ATOM 815 C CA . VAL A 1 106 ? -4.84 19.406 15.875 1 97.69 106 VAL A CA 1
ATOM 816 C C . VAL A 1 106 ? -4.891 19.203 17.391 1 97.69 106 VAL A C 1
ATOM 818 O O . VAL A 1 106 ? -4.777 20.172 18.141 1 97.69 106 VAL A O 1
ATOM 821 N N . GLU A 1 107 ? -5.098 18 17.797 1 96.75 107 GLU A N 1
ATOM 822 C CA . GLU A 1 107 ? -5.07 17.594 19.188 1 96.75 107 GLU A CA 1
ATOM 823 C C . GLU A 1 107 ? -3.859 16.719 19.5 1 96.75 107 GLU A C 1
ATOM 825 O O . GLU A 1 107 ? -3.25 16.156 18.578 1 96.75 107 GLU A O 1
ATOM 830 N N . MET A 1 108 ? -3.561 16.594 20.766 1 96.31 108 MET A N 1
ATOM 831 C CA . MET A 1 108 ? -2.406 15.797 21.172 1 96.31 108 MET A CA 1
ATOM 832 C C . MET A 1 108 ? -2.543 14.352 20.703 1 96.31 108 MET A C 1
ATOM 834 O O . MET A 1 108 ? -1.555 13.727 20.312 1 96.31 108 MET A O 1
ATOM 838 N N . GLU A 1 109 ? -3.748 13.859 20.625 1 95.19 109 GLU A N 1
ATOM 839 C CA . GLU A 1 109 ? -4.023 12.469 20.297 1 95.19 109 GLU A CA 1
ATOM 840 C C . GLU A 1 109 ? -3.828 12.211 18.797 1 95.19 109 GLU A C 1
ATOM 842 O O . GLU A 1 109 ? -3.77 11.062 18.359 1 95.19 109 GLU A O 1
ATOM 847 N N . ASP A 1 110 ? -3.707 13.273 18.078 1 97.25 110 ASP A N 1
ATOM 848 C CA . ASP A 1 110 ? -3.576 13.133 16.641 1 97.25 110 ASP A CA 1
ATOM 849 C C . ASP A 1 110 ? -2.152 12.734 16.25 1 97.25 110 ASP A C 1
ATOM 851 O O . ASP A 1 110 ? -1.901 12.328 15.117 1 97.25 110 ASP A O 1
ATOM 855 N N . ALA A 1 111 ? -1.194 12.836 17.203 1 97.12 111 ALA A N 1
ATOM 856 C CA . ALA A 1 111 ? 0.182 12.438 16.922 1 97.12 111 ALA A CA 1
ATOM 857 C C . ALA A 1 111 ? 0.255 10.969 16.516 1 97.12 111 ALA A C 1
ATOM 859 O O . ALA A 1 111 ? -0.467 10.133 17.062 1 97.12 111 ALA A O 1
ATOM 860 N N . GLY A 1 112 ? 1.101 10.742 15.523 1 96.12 112 GLY A N 1
ATOM 861 C CA . GLY A 1 112 ? 1.235 9.367 15.078 1 96.12 112 GLY A CA 1
ATOM 862 C C . GLY A 1 112 ? 1.767 9.258 13.656 1 96.12 112 GLY A C 1
ATOM 863 O O . GLY A 1 112 ? 2.352 10.203 13.133 1 96.12 112 GLY A O 1
ATOM 864 N N . LEU A 1 113 ? 1.605 8.055 13.086 1 96.81 113 LEU A N 1
ATOM 865 C CA . LEU A 1 113 ? 2.088 7.77 11.734 1 96.81 113 LEU A CA 1
ATOM 866 C C . LEU A 1 113 ? 0.932 7.727 10.742 1 96.81 113 LEU A C 1
ATOM 868 O O . LEU A 1 113 ? -0.059 7.027 10.961 1 96.81 113 LEU A O 1
ATOM 872 N N . TYR A 1 114 ? 1.115 8.477 9.711 1 97.19 114 TYR A N 1
ATOM 873 C CA . TYR A 1 114 ? 0.124 8.578 8.648 1 97.19 114 TYR A CA 1
ATOM 874 C C . TYR A 1 114 ? 0.707 8.117 7.316 1 97.19 114 TYR A C 1
ATOM 876 O O . TYR A 1 114 ? 1.862 8.414 7 1 97.19 114 TYR A O 1
ATOM 884 N N . THR A 1 115 ? -0.097 7.461 6.523 1 96.62 115 THR A N 1
ATOM 885 C CA . THR A 1 115 ? 0.359 7.012 5.215 1 96.62 115 THR A CA 1
ATOM 886 C C . THR A 1 115 ? -0.443 7.68 4.102 1 96.62 115 THR A C 1
ATOM 888 O O . THR A 1 115 ? -1.675 7.625 4.102 1 96.62 115 THR A O 1
ATOM 891 N N . CYS A 1 116 ? 0.227 8.312 3.242 1 97.5 116 CYS A N 1
ATOM 892 C CA . CYS A 1 116 ? -0.357 8.75 1.979 1 97.5 116 CYS A CA 1
ATOM 893 C C . CYS A 1 116 ? -0.234 7.66 0.918 1 97.5 116 CYS A C 1
ATOM 895 O O . CYS A 1 116 ? 0.869 7.199 0.619 1 97.5 116 CYS A O 1
ATOM 897 N N . SER A 1 117 ? -1.321 7.25 0.378 1 96.06 117 SER A N 1
ATOM 898 C CA . SER A 1 117 ? -1.346 6.234 -0.671 1 96.06 117 SER A CA 1
ATOM 899 C C . SER A 1 117 ? -1.984 6.773 -1.946 1 96.06 117 SER A C 1
ATOM 901 O O . SER A 1 117 ? -3.133 7.223 -1.93 1 96.06 117 SER A O 1
ATOM 903 N N . ILE A 1 118 ? -1.269 6.676 -3.041 1 95.69 118 ILE A N 1
ATOM 904 C CA . ILE A 1 1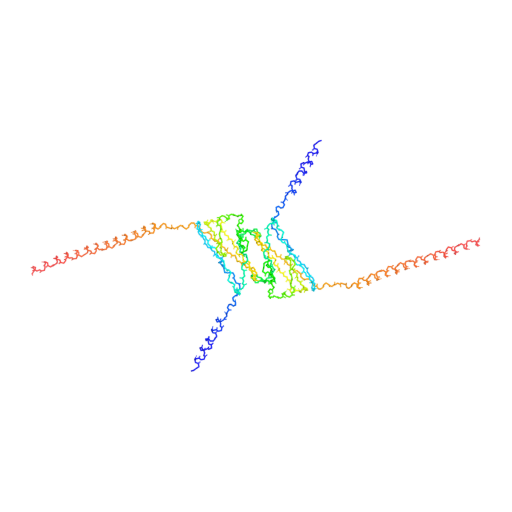18 ? -1.785 7.141 -4.324 1 95.69 118 ILE A CA 1
ATOM 905 C C . ILE A 1 118 ? -1.78 5.988 -5.328 1 95.69 118 ILE A C 1
ATOM 907 O O . ILE A 1 118 ? -0.755 5.332 -5.523 1 95.69 118 ILE A O 1
ATOM 911 N N . SER A 1 119 ? -2.916 5.711 -5.855 1 95.69 119 SER A N 1
ATOM 912 C CA . SER A 1 119 ? -3.025 4.789 -6.984 1 95.69 119 SER A CA 1
ATOM 913 C C . SER A 1 119 ? -3.041 5.543 -8.312 1 95.69 119 SER A C 1
ATOM 915 O O . SER A 1 119 ? -3.832 6.469 -8.5 1 95.69 119 SER A O 1
ATOM 917 N N . ALA A 1 120 ? -2.168 5.102 -9.141 1 94.62 120 ALA A N 1
ATOM 918 C CA . ALA A 1 120 ? -2.078 5.727 -10.461 1 94.62 120 ALA A CA 1
ATOM 919 C C . ALA A 1 120 ? -1.977 4.672 -11.555 1 94.62 120 ALA A C 1
ATOM 921 O O . ALA A 1 120 ? -1.585 3.529 -11.297 1 94.62 120 ALA A O 1
ATOM 922 N N . PHE A 1 121 ? -2.395 5.102 -12.75 1 94 121 PHE A N 1
ATOM 923 C CA . PHE A 1 121 ? -2.262 4.238 -13.922 1 94 121 PHE A CA 1
ATOM 924 C C . PHE A 1 121 ? -1.522 4.957 -15.047 1 94 121 PHE A C 1
ATOM 926 O O . PHE A 1 121 ? -1.802 6.125 -15.328 1 94 121 PHE A O 1
ATOM 933 N N . PRO A 1 122 ? -0.57 4.305 -15.586 1 93.62 122 PRO A N 1
ATOM 934 C CA . PRO A 1 122 ? -0.244 2.881 -15.508 1 93.62 122 PRO A CA 1
ATOM 935 C C . PRO A 1 122 ? 0.836 2.578 -14.477 1 93.62 122 PRO A C 1
ATOM 937 O O . PRO A 1 122 ? 1.243 1.423 -14.32 1 93.62 122 PRO A O 1
ATOM 940 N N . SER A 1 123 ? 1.235 3.506 -13.695 1 90.38 123 SER A N 1
ATOM 941 C CA . SER A 1 123 ? 2.453 3.406 -12.898 1 90.38 123 SER A CA 1
ATOM 942 C C . SER A 1 123 ? 2.225 2.572 -11.641 1 90.38 123 SER A C 1
ATOM 944 O O . SER A 1 123 ? 3.174 2.041 -11.062 1 90.38 123 SER A O 1
ATOM 946 N N . GLY A 1 124 ? 1.04 2.455 -11.172 1 93.12 124 GLY A N 1
ATOM 947 C CA . GLY A 1 124 ? 0.778 1.646 -9.992 1 93.12 124 GLY A CA 1
ATOM 948 C C . GLY A 1 124 ? 0.604 2.469 -8.734 1 93.12 124 GLY A C 1
ATOM 949 O O . GLY A 1 124 ? 0.148 3.613 -8.789 1 93.12 124 GLY A O 1
ATOM 950 N N . LYS A 1 125 ? 0.933 1.883 -7.645 1 93.38 125 LYS A N 1
ATOM 951 C CA . LYS A 1 125 ? 0.67 2.498 -6.348 1 93.38 125 LYS A CA 1
ATOM 952 C C . LYS A 1 125 ? 1.933 3.139 -5.777 1 93.38 125 LYS A C 1
ATOM 954 O O . LYS A 1 125 ? 3.037 2.629 -5.977 1 93.38 125 LYS A O 1
ATOM 959 N N . PHE A 1 126 ? 1.724 4.207 -5.066 1 92.06 126 PHE A N 1
ATOM 960 C CA . PHE A 1 126 ? 2.766 4.914 -4.332 1 92.06 126 PHE A CA 1
ATOM 961 C C . PHE A 1 126 ? 2.34 5.16 -2.891 1 92.06 126 PHE A C 1
ATOM 963 O O . PHE A 1 126 ? 1.174 5.457 -2.623 1 92.06 126 PHE A O 1
ATOM 970 N N . GLU A 1 127 ? 3.336 5.031 -2.006 1 93.19 127 GLU A N 1
ATOM 971 C CA . GLU A 1 127 ? 3.004 5.262 -0.604 1 93.19 127 GLU A CA 1
ATOM 972 C C . GLU A 1 127 ? 4.176 5.898 0.142 1 93.19 127 GLU A C 1
ATOM 974 O O . GLU A 1 127 ? 5.336 5.59 -0.138 1 93.19 127 GLU A O 1
ATOM 979 N N . ARG A 1 128 ? 3.826 6.758 1.06 1 93.94 128 ARG A N 1
ATOM 980 C CA . ARG A 1 128 ? 4.812 7.371 1.941 1 93.94 128 ARG A CA 1
ATOM 981 C C . ARG A 1 128 ? 4.25 7.562 3.346 1 93.94 128 ARG A C 1
ATOM 983 O O . ARG A 1 128 ? 3.086 7.934 3.508 1 93.94 128 ARG A O 1
ATOM 990 N N . ILE A 1 129 ? 5.094 7.297 4.363 1 95.06 129 ILE A N 1
ATOM 991 C CA . ILE A 1 129 ? 4.699 7.473 5.758 1 95.06 129 ILE A CA 1
ATOM 992 C C . ILE A 1 129 ? 5.191 8.82 6.27 1 95.06 129 ILE A C 1
ATOM 994 O O . ILE A 1 129 ? 6.34 9.203 6.02 1 95.06 129 ILE A O 1
ATOM 998 N N . THR A 1 130 ? 4.316 9.547 6.879 1 97.62 130 THR A N 1
ATOM 999 C CA . THR A 1 130 ? 4.645 10.812 7.52 1 97.62 130 THR A CA 1
ATOM 1000 C C . THR A 1 130 ? 4.332 10.766 9.016 1 97.62 130 THR A C 1
ATOM 1002 O O . THR A 1 130 ? 3.248 10.328 9.406 1 97.62 130 THR A O 1
ATOM 1005 N N . LYS A 1 131 ? 5.23 11.141 9.82 1 98.25 131 LYS A N 1
ATOM 1006 C CA . LYS A 1 131 ? 5.012 11.234 11.258 1 98.25 131 LYS A CA 1
ATOM 1007 C C . LYS A 1 131 ? 4.5 12.617 11.648 1 98.25 131 LYS A C 1
ATOM 1009 O O . LYS A 1 131 ? 5.121 13.633 11.312 1 98.25 131 LYS A O 1
ATOM 1014 N N . LEU A 1 132 ? 3.42 12.664 12.312 1 98.25 132 LEU A N 1
ATOM 1015 C CA . LEU A 1 132 ? 2.904 13.914 12.867 1 98.25 132 LEU A CA 1
ATOM 1016 C C . LEU A 1 132 ? 3.301 14.07 14.336 1 98.25 132 LEU A C 1
ATOM 1018 O O . LEU A 1 132 ? 2.943 13.234 15.164 1 98.25 132 LEU A O 1
ATOM 1022 N N . VAL A 1 133 ? 4.078 15.102 14.586 1 98 133 VAL A N 1
ATOM 1023 C CA . VAL A 1 133 ? 4.453 15.445 15.953 1 98 133 VAL A CA 1
ATOM 1024 C C . VAL A 1 133 ? 3.623 16.641 16.438 1 98 133 VAL A C 1
ATOM 1026 O O . VAL A 1 133 ? 3.564 17.672 15.758 1 98 133 VAL A O 1
ATOM 1029 N N . VAL A 1 134 ? 2.979 16.422 17.547 1 97.5 134 VAL A N 1
ATOM 1030 C CA . VAL A 1 134 ? 2.15 17.484 18.094 1 97.5 134 VAL A CA 1
ATOM 1031 C C . VAL A 1 134 ? 2.82 18.094 19.312 1 97.5 134 VAL A C 1
ATOM 1033 O O . VAL A 1 134 ? 3.178 17.375 20.25 1 97.5 134 VAL A O 1
ATOM 1036 N N . GLU A 1 135 ? 3.037 19.391 19.25 1 92.94 135 GLU A N 1
ATOM 1037 C CA . GLU A 1 135 ? 3.68 20.125 20.328 1 92.94 135 GLU A CA 1
ATOM 1038 C C . GLU A 1 135 ? 2.66 20.953 21.109 1 92.94 135 GLU A C 1
ATOM 1040 O O . GLU A 1 135 ? 1.597 21.297 20.594 1 92.94 135 GLU A O 1
ATOM 1045 N N . GLY A 1 136 ? 2.932 21.016 22.406 1 84.56 136 GLY A N 1
ATOM 1046 C CA . GLY A 1 136 ? 2.051 21.75 23.297 1 84.56 136 GLY A CA 1
ATOM 1047 C C . GLY A 1 136 ? 1.701 23.141 22.781 1 84.56 136 GLY A C 1
ATOM 1048 O O . GLY A 1 136 ? 2.107 23.516 21.688 1 84.56 136 GLY A O 1
ATOM 1049 N N . GLU A 1 137 ? 0.788 23.797 23.594 1 73.94 137 GLU A N 1
ATOM 1050 C CA . GLU A 1 137 ? 0.289 25.125 23.219 1 73.94 137 GLU A CA 1
ATOM 1051 C C . GLU A 1 137 ? 1.429 26.125 23.094 1 73.94 137 GLU A C 1
ATOM 1053 O O . GLU A 1 137 ? 2.396 26.078 23.859 1 73.94 137 GLU A O 1
ATOM 1058 N N . MET A 1 138 ? 1.64 26.531 21.891 1 63.19 138 MET A N 1
ATOM 1059 C CA . MET A 1 138 ? 2.66 27.562 21.734 1 63.19 138 MET A CA 1
ATOM 1060 C C . MET A 1 138 ? 2.529 28.625 22.828 1 63.19 138 MET A C 1
ATOM 1062 O O . MET A 1 138 ? 1.453 29.188 23.031 1 63.19 138 MET A O 1
ATOM 1066 N N . VAL A 1 139 ? 3.232 28.422 23.906 1 59.75 139 VAL A N 1
ATOM 1067 C CA . VAL A 1 139 ? 3.254 29.531 24.875 1 59.75 139 VAL A CA 1
ATOM 1068 C C . VAL A 1 139 ? 3.742 30.797 24.188 1 59.75 139 VAL A C 1
ATOM 1070 O O . VAL A 1 139 ? 4.895 30.875 23.75 1 59.75 139 VAL A O 1
ATOM 1073 N N . ARG A 1 140 ? 2.945 31.359 23.359 1 58.66 140 ARG A N 1
ATOM 1074 C CA . ARG A 1 140 ? 3.375 32.656 22.859 1 58.66 140 ARG A CA 1
ATOM 1075 C C . ARG A 1 140 ? 3.688 33.594 24.016 1 58.66 140 ARG A C 1
ATOM 1077 O O . ARG A 1 140 ? 2.865 33.781 24.922 1 58.66 140 ARG A O 1
ATOM 1084 N N . LEU A 1 141 ? 4.82 33.656 24.438 1 58.09 141 LEU A N 1
ATOM 1085 C CA . LEU A 1 141 ? 5.117 34.75 25.359 1 58.09 141 LEU A CA 1
ATOM 1086 C C . LEU A 1 141 ? 4.316 36 25.016 1 58.09 141 LEU A C 1
ATOM 1088 O O . LEU A 1 141 ? 4.312 36.438 23.859 1 58.09 141 LEU A O 1
ATOM 1092 N N . PRO A 1 142 ? 3.377 36.312 25.828 1 60.38 142 PRO A N 1
ATOM 1093 C CA . PRO A 1 142 ? 2.551 37.5 25.531 1 60.38 142 PRO A CA 1
ATOM 1094 C C . PRO A 1 142 ? 3.371 38.688 25.047 1 60.38 142 PRO A C 1
ATOM 1096 O O . PRO A 1 142 ? 4.445 38.969 25.578 1 60.38 142 PRO A O 1
ATOM 1099 N N . LYS A 1 143 ? 3.191 39.094 23.766 1 67.75 143 LYS A N 1
ATOM 1100 C CA . LYS A 1 143 ? 3.799 40.312 23.234 1 67.75 143 LYS A CA 1
ATOM 1101 C C . LYS A 1 143 ? 3.916 41.406 24.328 1 67.75 143 LYS A C 1
ATOM 1103 O O . LYS A 1 143 ? 4.844 42.219 24.312 1 67.75 143 LYS A O 1
ATOM 1108 N N . LEU A 1 144 ? 3.072 41.312 25.328 1 68.62 144 LEU A N 1
ATOM 1109 C CA . LEU A 1 144 ? 3.076 42.281 26.406 1 68.62 144 LE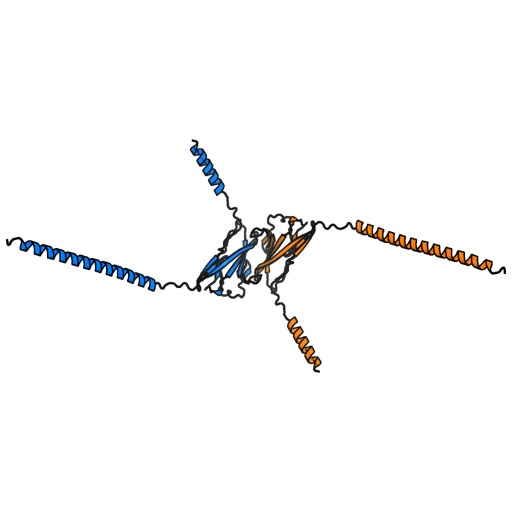U A CA 1
ATOM 1110 C C . LEU A 1 144 ? 4.324 42.125 27.266 1 68.62 144 LEU A C 1
ATOM 1112 O O . LEU A 1 144 ? 4.898 43.125 27.719 1 68.62 144 LEU A O 1
ATOM 1116 N N . ILE A 1 145 ? 4.719 40.844 27.391 1 73.62 145 ILE A N 1
ATOM 1117 C CA . ILE A 1 145 ? 5.914 40.656 28.203 1 73.62 145 ILE A CA 1
ATOM 1118 C C . ILE A 1 145 ? 7.145 41.156 27.438 1 73.62 145 ILE A C 1
ATOM 1120 O O . ILE A 1 145 ? 8.016 41.812 28.031 1 73.62 145 ILE A O 1
ATOM 1124 N N . ALA A 1 146 ? 7.191 40.969 26.172 1 77.12 146 ALA A N 1
ATOM 1125 C CA . ALA A 1 146 ? 8.312 41.469 25.359 1 77.12 146 ALA A CA 1
ATOM 1126 C C . ALA A 1 146 ? 8.375 43 25.375 1 77.12 146 ALA A C 1
ATOM 1128 O O . ALA A 1 146 ? 9.453 43.562 25.484 1 77.12 146 ALA A O 1
ATOM 1129 N N . PHE A 1 147 ? 7.219 43.656 25.359 1 81.19 147 PHE A N 1
ATOM 1130 C CA . PHE A 1 147 ? 7.129 45.125 25.406 1 81.19 147 PHE A CA 1
ATOM 1131 C C . PHE A 1 147 ? 7.543 45.625 26.781 1 81.19 147 PHE A C 1
ATOM 1133 O O . PHE A 1 147 ? 8.242 46.656 26.875 1 81.19 147 PHE A O 1
ATOM 1140 N N . GLY A 1 148 ? 7.152 44.938 27.797 1 83.31 148 GLY A N 1
ATOM 1141 C CA . GLY A 1 148 ? 7.543 45.344 29.141 1 83.31 148 GLY A CA 1
ATOM 1142 C C . GLY A 1 148 ? 9.031 45.188 29.391 1 83.31 148 GLY A C 1
ATOM 1143 O O . GLY A 1 148 ? 9.648 46.094 29.953 1 83.31 148 GLY A O 1
ATOM 1144 N N . VAL A 1 149 ? 9.602 44.219 28.906 1 85.69 149 VAL A N 1
ATOM 1145 C CA . VAL A 1 149 ? 11.039 44 29.078 1 85.69 149 VAL A CA 1
ATOM 1146 C C . VAL A 1 149 ? 11.812 45.062 28.281 1 85.69 149 VAL A C 1
ATOM 1148 O O . VAL A 1 149 ? 12.812 45.594 28.75 1 85.69 149 VAL A O 1
ATOM 1151 N N . PHE A 1 150 ? 11.281 45.438 27.172 1 87.75 150 PHE A N 1
ATOM 1152 C CA . PHE A 1 150 ? 11.891 46.469 26.328 1 87.75 150 PHE A CA 1
ATOM 1153 C C . PHE A 1 150 ? 11.836 47.844 27.016 1 87.75 150 PHE A C 1
ATOM 1155 O O . PHE A 1 150 ? 12.828 48.562 27.031 1 87.75 150 PHE A O 1
ATOM 1162 N N . LEU A 1 151 ? 10.727 48.125 27.688 1 90.88 151 LEU A N 1
ATOM 1163 C CA . LEU A 1 151 ? 10.57 49.406 28.406 1 90.88 151 LEU A CA 1
ATOM 1164 C C . LEU A 1 151 ? 11.469 49.438 29.641 1 90.88 151 LEU A C 1
ATOM 1166 O O . LEU A 1 151 ? 12.07 50.469 29.938 1 90.88 151 LEU A O 1
ATOM 1170 N N . LEU A 1 152 ? 11.695 48.312 30.219 1 91.25 152 LEU A N 1
ATOM 1171 C CA . LEU A 1 152 ? 12.547 48.219 31.406 1 91.25 152 LEU A CA 1
ATOM 1172 C C . LEU A 1 152 ? 14.016 48.406 31.031 1 91.25 152 LEU A C 1
ATOM 1174 O O . LEU A 1 152 ? 14.758 49.125 31.719 1 91.25 152 LEU A O 1
ATOM 1178 N N . ILE A 1 153 ? 14.359 47.906 29.906 1 91.25 153 ILE A N 1
ATOM 1179 C CA . ILE A 1 153 ? 15.742 48 29.453 1 91.25 153 ILE A CA 1
ATOM 1180 C C . ILE A 1 153 ? 16.047 49.406 29 1 91.25 153 ILE A C 1
ATOM 1182 O O . ILE A 1 153 ? 17.078 50 29.359 1 91.25 153 ILE A O 1
ATOM 1186 N N . ASN A 1 154 ? 15.18 49.969 28.297 1 93.25 154 ASN A N 1
ATOM 1187 C CA . ASN A 1 154 ? 15.359 51.344 27.844 1 93.25 154 ASN A CA 1
ATOM 1188 C C . ASN A 1 154 ? 15.328 52.344 29 1 93.25 154 ASN A C 1
ATOM 1190 O O . ASN A 1 154 ? 16.109 53.281 29.047 1 93.25 154 ASN A O 1
ATOM 1194 N N . GLY A 1 155 ? 14.43 52.031 29.953 1 92.75 155 GLY A N 1
ATOM 1195 C CA . GLY A 1 155 ? 14.398 52.844 31.156 1 92.75 155 GLY A CA 1
ATOM 1196 C C . GLY A 1 155 ? 15.672 52.781 31.969 1 92.75 155 GLY A C 1
ATOM 1197 O O . GLY A 1 155 ? 16.172 53.781 32.438 1 92.75 155 GLY A O 1
ATOM 1198 N N . ALA A 1 156 ? 16.25 51.625 32.031 1 93.62 156 ALA A N 1
ATOM 1199 C CA . ALA A 1 156 ? 17.5 51.406 32.75 1 93.62 156 ALA A CA 1
ATOM 1200 C C . ALA A 1 156 ? 18.672 52.094 32.031 1 93.62 156 ALA A C 1
ATOM 1202 O O . ALA A 1 156 ? 19.547 52.688 32.688 1 93.62 156 ALA A O 1
ATOM 1203 N N . MET A 1 157 ? 18.594 52.125 30.766 1 94.38 157 MET A N 1
ATOM 1204 C CA . MET A 1 157 ? 19.641 52.781 30 1 94.38 157 MET A CA 1
ATOM 1205 C C . MET A 1 157 ? 19.578 54.312 30.141 1 94.38 157 MET A C 1
ATOM 1207 O O . MET A 1 157 ? 20.594 54.969 30.297 1 94.38 157 MET A O 1
ATOM 1211 N N . ILE A 1 158 ? 18.391 54.875 30.188 1 93.06 158 ILE A N 1
ATOM 1212 C CA . ILE A 1 158 ? 18.172 56.312 30.359 1 93.06 158 ILE A CA 1
ATOM 1213 C C . ILE A 1 158 ? 18.594 56.719 31.766 1 93.06 158 ILE A C 1
ATOM 1215 O O . ILE A 1 158 ? 19.266 57.75 31.938 1 93.06 158 ILE A O 1
ATOM 1219 N N . ALA A 1 159 ? 18.328 55.844 32.719 1 93.62 159 ALA A N 1
ATOM 1220 C CA . ALA A 1 159 ? 18.688 56.125 34.125 1 93.62 159 ALA A CA 1
ATOM 1221 C C . ALA A 1 159 ? 20.203 56.125 34.312 1 93.62 159 ALA A C 1
ATOM 1223 O O . ALA A 1 159 ? 20.766 56.969 34.969 1 93.62 159 ALA A O 1
ATOM 1224 N N . THR A 1 160 ? 20.828 55.219 33.594 1 93.38 160 THR A N 1
ATOM 1225 C CA . THR A 1 160 ? 22.281 55.125 33.688 1 93.38 160 THR A CA 1
ATOM 1226 C C . THR A 1 160 ? 22.953 56.312 33.031 1 93.38 160 THR A C 1
ATOM 1228 O O . THR A 1 160 ? 23.922 56.844 33.562 1 93.38 160 THR A O 1
ATOM 1231 N N . THR A 1 161 ? 22.469 56.688 31.891 1 93.19 161 THR A N 1
ATOM 1232 C CA . THR A 1 161 ? 23.016 57.844 31.188 1 93.19 161 THR A CA 1
ATOM 1233 C C . THR A 1 161 ? 22.797 59.125 32 1 93.19 161 THR A C 1
ATOM 1235 O O . THR A 1 161 ? 23.703 59.969 32.094 1 93.19 161 THR A O 1
ATOM 1238 N N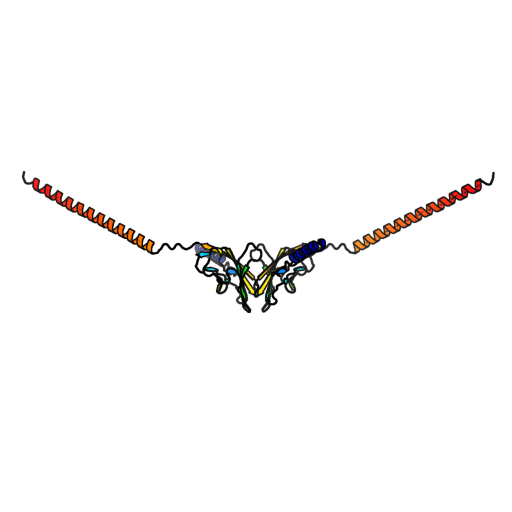 . TYR A 1 162 ? 21.703 59.312 32.625 1 91.12 162 TYR A N 1
ATOM 1239 C CA . TYR A 1 162 ? 21.406 60.438 33.5 1 91.12 162 TYR A CA 1
ATOM 1240 C C . TYR A 1 162 ? 22.328 60.469 34.688 1 91.12 162 TYR A C 1
ATOM 1242 O O . TYR A 1 162 ? 22.875 61.531 35.031 1 91.12 162 TYR A O 1
ATOM 1250 N N . PHE A 1 163 ? 22.516 59.344 35.188 1 90.75 163 PHE A N 1
ATOM 1251 C CA . PHE A 1 163 ? 23.391 59.219 36.375 1 90.75 163 PHE A CA 1
ATOM 1252 C C . PHE A 1 163 ? 24.828 59.594 36 1 90.75 163 PHE A C 1
ATOM 1254 O O . PHE A 1 163 ? 25.516 60.281 36.75 1 90.75 163 PHE A O 1
ATOM 1261 N N . ILE A 1 164 ? 25.266 59.188 34.844 1 89.25 164 ILE A N 1
ATOM 1262 C CA . ILE A 1 164 ? 26.609 59.469 34.375 1 89.25 164 ILE A CA 1
ATOM 1263 C C . ILE A 1 164 ? 26.766 60.969 34.125 1 89.25 164 ILE A C 1
ATOM 1265 O O . ILE A 1 164 ? 27.75 61.594 34.531 1 89.25 164 ILE A O 1
ATOM 1269 N N . ILE A 1 165 ? 25.812 61.625 33.531 1 88.12 165 ILE A N 1
ATOM 1270 C CA . ILE A 1 165 ? 25.844 63.031 33.219 1 88.12 165 ILE A CA 1
ATOM 1271 C C . ILE A 1 165 ? 25.844 63.875 34.5 1 88.12 165 ILE A C 1
ATOM 1273 O O . ILE A 1 165 ? 26.609 64.812 34.625 1 88.12 165 ILE A O 1
ATOM 1277 N N . ARG A 1 166 ? 25.125 63.406 35.469 1 88.75 166 ARG A N 1
ATOM 1278 C CA . ARG A 1 166 ? 25.047 64.125 36.75 1 88.75 166 ARG A CA 1
ATOM 1279 C C . ARG A 1 166 ? 26.344 64 37.531 1 88.75 166 ARG A C 1
ATOM 1281 O O . ARG A 1 166 ? 26.797 65 38.125 1 88.75 166 ARG A O 1
ATOM 1288 N N . ARG A 1 167 ? 27 62.875 37.344 1 85.44 167 ARG A N 1
ATOM 1289 C CA . ARG A 1 167 ? 28.281 62.688 38 1 85.44 167 ARG A CA 1
ATOM 1290 C C . ARG A 1 167 ? 29.391 63.469 37.344 1 85.44 167 ARG A C 1
ATOM 1292 O O . ARG A 1 167 ? 30.234 64.062 38.031 1 85.44 167 ARG A O 1
ATOM 1299 N N . ARG A 1 168 ? 29.344 63.625 36.062 1 84.5 168 ARG A N 1
ATOM 1300 C CA . ARG A 1 168 ? 30.344 64.375 35.344 1 84.5 168 ARG A CA 1
ATOM 1301 C C . ARG A 1 168 ? 30.172 65.875 35.562 1 84.5 168 ARG A C 1
ATOM 1303 O O . ARG A 1 168 ? 31.156 66.625 35.688 1 84.5 168 ARG A O 1
ATOM 1310 N N . ARG A 1 169 ? 28.969 66.312 35.719 1 81.88 169 ARG A N 1
ATOM 1311 C CA . ARG A 1 169 ? 28.703 67.688 35.969 1 81.88 169 ARG A CA 1
ATOM 1312 C C . ARG A 1 169 ? 29.094 68.125 37.406 1 81.88 169 ARG A C 1
ATOM 1314 O O . ARG A 1 169 ? 29.594 69.188 37.625 1 81.88 169 ARG A O 1
ATOM 1321 N N . ARG A 1 170 ? 29.016 67.188 38.219 1 77.5 170 ARG A N 1
ATOM 1322 C CA . ARG A 1 170 ? 29.406 67.438 39.594 1 77.5 170 ARG A CA 1
ATOM 1323 C C . ARG A 1 170 ? 30.938 67.562 39.719 1 77.5 170 ARG A C 1
ATOM 1325 O O . ARG A 1 170 ? 31.438 68.375 40.5 1 77.5 170 ARG A O 1
ATOM 1332 N N . ASN A 1 171 ? 31.641 66.875 38.906 1 73.81 171 ASN A N 1
ATOM 1333 C CA . ASN A 1 171 ? 33.094 66.938 38.969 1 73.81 171 ASN A CA 1
ATOM 1334 C C . ASN A 1 171 ? 33.625 68.188 38.344 1 73.81 171 ASN A C 1
ATOM 1336 O O . ASN A 1 171 ? 34.656 68.75 38.781 1 73.81 171 ASN A O 1
ATOM 1340 N N . VAL A 1 172 ? 33.031 68.812 37.406 1 70.88 172 VAL A N 1
ATOM 1341 C CA . VAL A 1 172 ? 33.469 70 36.75 1 70.88 172 VAL A CA 1
ATOM 1342 C C . VAL A 1 172 ? 33.25 71.25 37.688 1 70.88 172 VAL A C 1
ATOM 1344 O O . VAL A 1 172 ? 34.062 72.125 37.719 1 70.88 172 VAL A O 1
ATOM 1347 N N . VAL A 1 173 ? 32.312 71.25 38.406 1 67.62 173 VAL A N 1
ATOM 1348 C CA . VAL A 1 173 ? 32.031 72.375 39.344 1 67.62 173 VAL A CA 1
ATOM 1349 C C . VAL A 1 173 ? 33.031 72.312 40.5 1 67.62 173 VAL A C 1
ATOM 1351 O O . VAL A 1 173 ? 33.5 73.375 40.938 1 67.62 173 VAL A O 1
ATOM 1354 N N . PHE A 1 174 ? 33.438 71.125 40.812 1 64.06 174 PHE A N 1
ATOM 1355 C CA . PHE A 1 174 ? 34.438 71 41.906 1 64.06 174 PHE A CA 1
ATOM 1356 C C . PHE A 1 174 ? 35.812 71.438 41.438 1 64.06 174 PHE A C 1
ATOM 1358 O O . PHE A 1 174 ? 36.562 72.062 42.188 1 64.06 174 PHE A O 1
ATOM 1365 N N . GLU A 1 175 ? 36.125 71.125 40.25 1 66.56 175 GLU A N 1
ATOM 1366 C CA . GLU A 1 175 ? 37.438 71.562 39.75 1 66.56 175 GLU A CA 1
ATOM 1367 C C . GLU A 1 175 ? 37.5 73.062 39.594 1 66.56 175 GLU A C 1
ATOM 1369 O O . GLU A 1 175 ? 38.531 73.688 39.875 1 66.56 175 GLU A O 1
ATOM 1374 N N . HIS A 1 176 ? 36.469 73.75 39.281 1 65.25 176 HIS A N 1
ATOM 1375 C CA . HIS A 1 176 ? 36.531 75.188 39.156 1 65.25 176 HIS A CA 1
ATOM 1376 C C . HIS A 1 176 ? 36.594 75.875 40.5 1 65.25 176 HIS A C 1
ATOM 1378 O O . HIS A 1 176 ? 37.188 77 40.625 1 65.25 176 HIS A O 1
ATOM 1384 N N . ARG A 1 177 ? 36.188 75.25 41.531 1 60.19 177 ARG A N 1
ATOM 1385 C CA . ARG A 1 177 ? 36.281 75.875 42.875 1 60.19 177 ARG A CA 1
ATOM 1386 C C . ARG A 1 177 ? 37.719 75.75 43.406 1 60.19 177 ARG A C 1
ATOM 1388 O O . ARG A 1 177 ? 38.188 76.688 44.125 1 60.19 177 ARG A O 1
ATOM 1395 N N . VAL A 1 178 ? 38.438 74.875 43.062 1 60.84 178 VAL A N 1
ATOM 1396 C CA . VAL A 1 178 ? 39.781 74.688 43.594 1 60.84 178 VAL A CA 1
ATOM 1397 C C . VAL A 1 178 ? 40.719 75.688 42.938 1 60.84 178 VAL A C 1
ATOM 1399 O O . VAL A 1 178 ? 41.594 76.25 43.594 1 60.84 178 VAL A O 1
ATOM 1402 N N . TYR A 1 179 ? 40.562 76 41.688 1 59.03 179 TYR A N 1
ATOM 1403 C CA . TYR A 1 179 ? 41.5 76.875 41 1 59.03 179 TYR A CA 1
ATOM 1404 C C . TYR A 1 179 ? 41.344 78.312 41.469 1 59.03 179 TYR A C 1
ATOM 1406 O O . TYR A 1 179 ? 42.312 79.062 41.531 1 59.03 179 TYR A O 1
ATOM 1414 N N . THR A 1 180 ? 40.219 78.688 41.938 1 60.78 180 THR A N 1
ATOM 1415 C CA . THR A 1 180 ? 40.062 80.062 42.344 1 60.78 180 THR A CA 1
ATOM 1416 C C . THR A 1 180 ? 40.656 80.312 43.75 1 60.78 180 THR A C 1
ATOM 1418 O O . THR A 1 180 ? 41.156 81.375 44.031 1 60.78 180 THR A O 1
ATOM 1421 N N . ASP A 1 181 ? 40.75 79.312 44.594 1 59.22 181 ASP A N 1
ATOM 1422 C CA . ASP A 1 181 ? 41.281 79.562 45.938 1 59.22 181 ASP A CA 1
ATOM 1423 C C . ASP A 1 181 ? 42.812 79.688 45.906 1 59.22 181 ASP A C 1
ATOM 1425 O O . ASP A 1 181 ? 43.406 80.375 46.719 1 59.22 181 ASP A O 1
ATOM 1429 N N . THR A 1 182 ? 43.5 79.062 44.969 1 61.12 182 THR A N 1
ATOM 1430 C CA . THR A 1 182 ? 44.969 79.062 45.031 1 61.12 182 THR A CA 1
ATOM 1431 C C . THR A 1 182 ? 45.5 80.375 44.5 1 61.12 182 THR A C 1
ATOM 1433 O O . THR A 1 182 ? 46.625 80.75 44.812 1 61.12 182 THR A O 1
ATOM 1436 N N . VAL A 1 183 ? 44.781 81.125 43.656 1 58.53 183 VAL A N 1
ATOM 1437 C CA . VAL A 1 183 ? 45.406 82.312 43.094 1 58.53 183 VAL A CA 1
ATOM 1438 C C . VAL A 1 183 ? 45.406 83.438 44.125 1 58.53 183 VAL A C 1
ATOM 1440 O O . VAL A 1 183 ? 46.312 84.25 44.156 1 58.53 183 VAL A O 1
ATOM 1443 N N . GLU A 1 184 ? 44.469 83.5 45.062 1 58.19 184 GLU A N 1
ATOM 1444 C CA . GLU A 1 184 ? 44.406 84.688 45.906 1 58.19 184 GLU A CA 1
ATOM 1445 C C . GLU A 1 184 ? 45.5 84.688 46.969 1 58.19 184 GLU A C 1
ATOM 1447 O O . GLU A 1 184 ? 45.875 85.688 47.531 1 58.19 184 GLU A O 1
ATOM 1452 N N . THR A 1 185 ? 46.062 83.5 47.281 1 57.5 185 THR A N 1
ATOM 1453 C CA . THR A 1 185 ? 46.969 83.562 48.438 1 57.5 185 THR A CA 1
ATOM 1454 C C . THR A 1 185 ? 48.375 84 48 1 57.5 185 THR A C 1
ATOM 1456 O O . THR A 1 185 ? 49.25 84.25 48.844 1 57.5 185 THR A O 1
ATOM 1459 N N . VAL A 1 186 ? 48.719 84.062 46.688 1 57.94 186 VAL A N 1
ATOM 1460 C CA . VAL A 1 186 ? 50.125 84.312 46.375 1 57.94 186 VAL A CA 1
ATOM 1461 C C . VAL A 1 186 ? 50.375 85.812 46.406 1 57.94 186 VAL A C 1
ATOM 1463 O O . VAL A 1 186 ? 51.5 86.25 46.625 1 57.94 186 VAL A O 1
ATOM 1466 N N . MET A 1 187 ? 49.469 86.688 46.25 1 52.16 187 MET A N 1
ATOM 1467 C CA . MET A 1 187 ? 49.906 88.062 46.094 1 52.16 187 MET A CA 1
ATOM 1468 C C . MET A 1 187 ? 50.219 88.688 47.438 1 52.16 187 MET A C 1
ATOM 1470 O O . MET A 1 187 ? 50.688 89.812 47.531 1 52.16 187 MET A O 1
ATOM 1474 N N . LEU A 1 188 ? 49.688 88.188 48.531 1 47.84 188 LEU A N 1
ATOM 1475 C CA . LEU A 1 188 ? 49.875 89.062 49.688 1 47.84 188 LEU A CA 1
ATOM 1476 C C . LEU A 1 188 ? 51.25 88.812 50.312 1 47.84 188 LEU A C 1
ATOM 1478 O O . LEU A 1 188 ? 51.625 89.5 51.281 1 47.84 188 LEU A O 1
ATOM 1482 N N . ASP A 1 189 ? 52.188 88 49.781 1 35.34 189 ASP A N 1
ATOM 1483 C CA . ASP A 1 189 ? 53.469 88.25 50.438 1 35.34 189 ASP A CA 1
ATOM 1484 C C . ASP A 1 189 ? 54.25 89.375 49.719 1 35.34 189 ASP A C 1
ATOM 1486 O O . ASP A 1 189 ? 54.188 89.5 48.5 1 35.34 189 ASP A O 1
ATOM 1490 N N . MET B 1 1 ? -37.75 -32.062 35.406 1 47 1 MET B N 1
ATOM 1491 C CA . MET B 1 1 ? -38 -30.797 34.688 1 47 1 MET B CA 1
ATOM 1492 C C . MET B 1 1 ? -36.781 -29.875 34.844 1 47 1 MET B C 1
ATOM 1494 O O . MET B 1 1 ? -36.719 -28.844 34.188 1 47 1 MET B O 1
ATOM 1498 N N . LYS B 1 2 ? -35.844 -30.219 35.875 1 63.19 2 LYS B N 1
ATOM 1499 C CA . LYS B 1 2 ? -34.719 -29.328 36.125 1 63.19 2 LYS B CA 1
ATOM 1500 C C . LYS B 1 2 ? -33.594 -29.578 35.094 1 63.19 2 LYS B C 1
ATOM 1502 O O . LYS B 1 2 ? -32.844 -28.672 34.781 1 63.19 2 LYS B O 1
ATOM 1507 N N . ILE B 1 3 ? -33.469 -30.812 34.625 1 65.19 3 ILE B N 1
ATOM 1508 C CA . ILE B 1 3 ? -32.438 -31.141 33.688 1 65.19 3 ILE B CA 1
ATOM 1509 C C . ILE B 1 3 ? -32.688 -30.406 32.344 1 65.19 3 ILE B C 1
ATOM 1511 O O . ILE B 1 3 ? -31.766 -29.938 31.703 1 65.19 3 ILE B O 1
ATOM 1515 N N . CYS B 1 4 ? -34.031 -30.109 32.125 1 62.94 4 CYS B N 1
ATOM 1516 C CA . CYS B 1 4 ? -34.344 -29.453 30.859 1 62.94 4 CYS B CA 1
ATOM 1517 C C . CYS B 1 4 ? -33.906 -28 30.875 1 62.94 4 CYS B C 1
ATOM 1519 O O . CYS B 1 4 ? -33.531 -27.453 29.844 1 62.94 4 CYS B O 1
ATOM 1521 N N . ASN B 1 5 ? -33.812 -27.453 32.125 1 66.25 5 ASN B N 1
ATOM 1522 C CA . ASN B 1 5 ? -33.469 -26.047 32.188 1 66.25 5 ASN B CA 1
ATOM 1523 C C . ASN B 1 5 ? -31.953 -25.828 32 1 66.25 5 ASN B C 1
ATOM 1525 O O . ASN B 1 5 ? -31.531 -24.812 31.438 1 66.25 5 ASN B O 1
ATOM 1529 N N . ARG B 1 6 ? -31.125 -26.797 32.469 1 66.81 6 ARG B N 1
ATOM 1530 C CA . ARG B 1 6 ? -29.672 -26.641 32.344 1 66.81 6 ARG B CA 1
ATOM 1531 C C . ARG B 1 6 ? -29.219 -26.797 30.906 1 66.81 6 ARG B C 1
ATOM 1533 O O . ARG B 1 6 ? -28.344 -26.078 30.438 1 66.81 6 ARG B O 1
ATOM 1540 N N . ILE B 1 7 ? -29.891 -27.766 30.266 1 70 7 ILE B N 1
ATOM 1541 C CA . ILE B 1 7 ? -29.562 -27.984 28.875 1 70 7 ILE B CA 1
ATOM 1542 C C . ILE B 1 7 ? -29.984 -26.797 28.031 1 70 7 ILE B C 1
ATOM 1544 O O . ILE B 1 7 ? -29.266 -26.359 27.141 1 70 7 ILE B O 1
ATOM 1548 N N . SER B 1 8 ? -31.062 -26.188 28.5 1 73.38 8 SER B N 1
ATOM 1549 C CA . SER B 1 8 ? -31.562 -25.016 27.797 1 73.38 8 SER B CA 1
ATOM 1550 C C . SER B 1 8 ? -30.641 -23.812 28.016 1 73.38 8 SER B C 1
ATOM 1552 O O . SER B 1 8 ? -30.359 -23.062 27.078 1 73.38 8 SER B O 1
ATOM 1554 N N . HIS B 1 9 ? -30.125 -23.719 29.156 1 78.06 9 HIS B N 1
ATOM 1555 C CA . HIS B 1 9 ? -29.188 -22.641 29.438 1 78.06 9 HIS B CA 1
ATOM 1556 C C . HIS B 1 9 ? -27.859 -22.875 28.734 1 78.06 9 HIS B C 1
ATOM 1558 O O . HIS B 1 9 ? -27.25 -21.938 28.203 1 78.06 9 HIS B O 1
ATOM 1564 N N . LEU B 1 10 ? -27.438 -24.156 28.688 1 71.12 10 LEU B N 1
ATOM 1565 C CA . LEU B 1 10 ? -26.203 -24.516 28 1 71.12 10 LEU B CA 1
ATOM 1566 C C . LEU B 1 10 ? -26.359 -24.328 26.484 1 71.12 10 LEU B C 1
ATOM 1568 O O . LEU B 1 10 ? -25.438 -23.844 25.828 1 71.12 10 LEU B O 1
ATOM 1572 N N . LEU B 1 11 ? -27.531 -24.672 26.047 1 74.12 11 LEU B N 1
ATOM 1573 C CA . LEU B 1 11 ? -27.828 -24.469 24.641 1 74.12 11 LEU B CA 1
ATOM 1574 C C . LEU B 1 11 ? -27.922 -22.984 24.312 1 74.12 11 LEU B C 1
ATOM 1576 O O . LEU B 1 11 ? -27.422 -22.531 23.281 1 74.12 11 LEU B O 1
ATOM 1580 N N . PHE B 1 12 ? -28.531 -22.234 25.234 1 71.94 12 PHE B N 1
ATOM 1581 C CA . PHE B 1 12 ? -28.625 -20.797 25.031 1 71.94 12 PHE B CA 1
ATOM 1582 C C . PHE B 1 12 ? -27.234 -20.156 25.062 1 71.94 12 PHE B C 1
ATOM 1584 O O . PHE B 1 12 ? -26.953 -19.25 24.281 1 71.94 12 PHE B O 1
ATOM 1591 N N . THR B 1 13 ? -26.344 -20.688 25.953 1 67.94 13 THR B N 1
ATOM 1592 C CA . THR B 1 13 ? -24.984 -20.156 26 1 67.94 13 THR B CA 1
ATOM 1593 C C . THR B 1 13 ? -24.219 -20.531 24.734 1 67.94 13 THR B C 1
ATOM 1595 O O . THR B 1 13 ? -23.438 -19.734 24.203 1 67.94 13 THR B O 1
ATOM 1598 N N . LEU B 1 14 ? -24.484 -21.672 24.203 1 67.88 14 LEU B N 1
ATOM 1599 C CA . LEU B 1 14 ? -23.812 -22.125 23 1 67.88 14 LEU B CA 1
ATOM 1600 C C . LEU B 1 14 ? -24.281 -21.344 21.781 1 67.88 14 LEU B C 1
ATOM 1602 O O . LEU B 1 14 ? -23.469 -20.969 20.922 1 67.88 14 LEU B O 1
ATOM 1606 N N . ILE B 1 15 ? -25.562 -21.031 21.766 1 64.88 15 ILE B N 1
ATOM 1607 C CA . ILE B 1 15 ? -26.094 -20.25 20.672 1 64.88 15 ILE B CA 1
ATOM 1608 C C . ILE B 1 15 ? -25.547 -18.812 20.75 1 64.88 15 ILE B C 1
ATOM 1610 O O . ILE B 1 15 ? -25.203 -18.219 19.719 1 64.88 15 ILE B O 1
ATOM 1614 N N . TYR B 1 16 ? -25.438 -18.328 22 1 59.28 16 TYR B N 1
ATOM 1615 C CA . TYR B 1 16 ? -24.922 -16.969 22.156 1 59.28 16 TYR B CA 1
ATOM 1616 C C . TYR B 1 16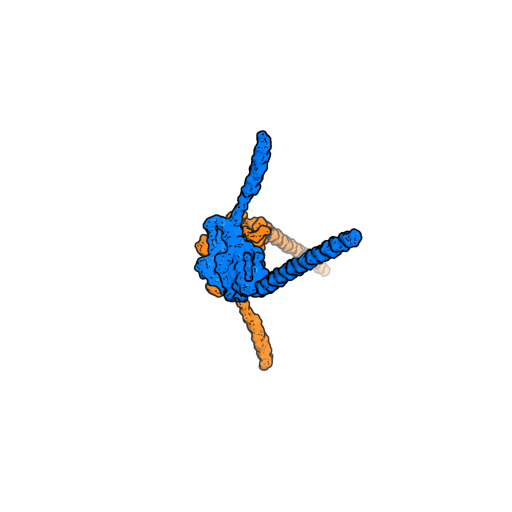 ? -23.469 -16.875 21.672 1 59.28 16 TYR B C 1
ATOM 1618 O O . TYR B 1 16 ? -23.078 -15.867 21.078 1 59.28 16 TYR B O 1
ATOM 1626 N N . ILE B 1 17 ? -22.6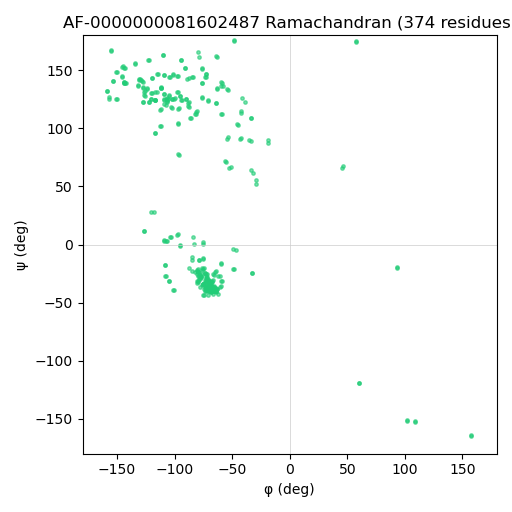25 -17.891 21.969 1 59.75 17 ILE B N 1
ATOM 1627 C CA . ILE B 1 17 ? -21.234 -17.875 21.531 1 59.75 17 ILE B CA 1
ATOM 1628 C C . ILE B 1 17 ? -21.172 -18.031 20.016 1 59.75 17 ILE B C 1
ATOM 1630 O O . ILE B 1 17 ? -20.328 -17.406 19.359 1 59.75 17 ILE B O 1
ATOM 1634 N N . SER B 1 18 ? -22.094 -18.812 19.469 1 57 18 SER B N 1
ATOM 1635 C CA . SER B 1 18 ? -21.984 -19.031 18.031 1 57 18 SER B CA 1
ATOM 1636 C C . SER B 1 18 ? -22.391 -17.797 17.234 1 57 18 SER B C 1
ATOM 1638 O O . SER B 1 18 ? -22.062 -17.672 16.062 1 57 18 SER B O 1
ATOM 1640 N N . LEU B 1 19 ? -23.266 -17.016 17.891 1 50 19 LEU B N 1
ATOM 1641 C CA . LEU B 1 19 ? -23.688 -15.836 17.125 1 50 19 LEU B CA 1
ATOM 1642 C C . LEU B 1 19 ? -22.578 -14.781 17.109 1 50 19 LEU B C 1
ATOM 1644 O O . LEU B 1 19 ? -22.828 -13.609 16.828 1 50 19 LEU B O 1
ATOM 1648 N N . HIS B 1 20 ? -21.469 -15.055 17.734 1 49.53 20 HIS B N 1
ATOM 1649 C CA . HIS B 1 20 ? -20.469 -14.039 17.391 1 49.53 20 HIS B CA 1
ATOM 1650 C C . HIS B 1 20 ? -20.375 -13.867 15.875 1 49.53 20 HIS B C 1
ATOM 1652 O O . HIS B 1 20 ? -19.812 -14.719 15.18 1 49.53 20 HIS B O 1
ATOM 1658 N N . THR B 1 21 ? -21.391 -13.367 15.242 1 44.12 21 THR B N 1
ATOM 1659 C CA . THR B 1 21 ? -21.359 -12.844 13.875 1 44.12 21 THR B CA 1
ATOM 1660 C C . THR B 1 21 ? -20.016 -12.203 13.578 1 44.12 21 THR B C 1
ATOM 1662 O O . THR B 1 21 ? -19.516 -11.383 14.359 1 44.12 21 THR B O 1
ATOM 1665 N N . VAL B 1 22 ? -19.062 -12.914 13.102 1 47.12 22 VAL B N 1
ATOM 1666 C CA . VAL B 1 22 ? -17.922 -12.305 12.422 1 47.12 22 VAL B CA 1
ATOM 1667 C C . VAL B 1 22 ? -18.375 -11.031 11.703 1 47.12 22 VAL B C 1
ATOM 1669 O O . VAL B 1 22 ? -19.141 -11.102 10.734 1 47.12 22 VAL B O 1
ATOM 1672 N N . LEU B 1 23 ? -18.859 -10.023 12.281 1 44.5 23 LEU B N 1
ATOM 1673 C CA . LEU B 1 23 ? -18.922 -8.758 11.57 1 44.5 23 LEU B CA 1
ATOM 1674 C C . LEU B 1 23 ? -17.969 -8.75 10.383 1 44.5 23 LEU B C 1
ATOM 1676 O O . LEU B 1 23 ? -16.781 -9.07 10.531 1 44.5 23 LEU B O 1
ATOM 1680 N N . GLY B 1 24 ? -18.469 -9.25 9.211 1 49.5 24 GLY B N 1
ATOM 1681 C CA . GLY B 1 24 ? -17.828 -9.367 7.91 1 49.5 24 GLY B CA 1
ATOM 1682 C C . GLY B 1 24 ? -16.781 -8.305 7.664 1 49.5 24 GLY B C 1
ATOM 1683 O O . GLY B 1 24 ? -17.109 -7.16 7.336 1 49.5 24 GLY B O 1
ATOM 1684 N N . ALA B 1 25 ? -15.891 -8.188 8.461 1 54.94 25 ALA B N 1
ATOM 1685 C CA . ALA B 1 25 ? -14.734 -7.324 8.211 1 54.94 25 ALA B CA 1
ATOM 1686 C C . ALA B 1 25 ? -14.289 -7.414 6.75 1 54.94 25 ALA B C 1
ATOM 1688 O O . ALA B 1 25 ? -14.398 -8.469 6.125 1 54.94 25 ALA B O 1
ATOM 1689 N N . LYS B 1 26 ? -14.266 -6.316 6.125 1 64 26 LYS B N 1
ATOM 1690 C CA . LYS B 1 26 ? -13.594 -6.145 4.844 1 64 26 LYS B CA 1
ATOM 1691 C C . LYS B 1 26 ? -12.211 -6.785 4.859 1 64 26 LYS B C 1
ATOM 1693 O O . LYS B 1 26 ? -11.352 -6.41 5.664 1 64 26 LYS B O 1
ATOM 1698 N N . GLN B 1 27 ? -12.289 -8 4.16 1 77.12 27 GLN B N 1
ATOM 1699 C CA . GLN B 1 27 ? -11.008 -8.703 4.211 1 77.12 27 GLN B CA 1
ATOM 1700 C C . GLN B 1 27 ? -10.547 -9.102 2.812 1 77.12 27 GLN B C 1
ATOM 1702 O O . GLN B 1 27 ? -11.367 -9.305 1.915 1 77.12 27 GLN B O 1
ATOM 1707 N N . LEU B 1 28 ? -9.336 -8.984 2.621 1 87.56 28 LEU B N 1
ATOM 1708 C CA . LEU B 1 28 ? -8.672 -9.531 1.439 1 87.56 28 LEU B CA 1
ATOM 1709 C C . LEU B 1 28 ? -8.281 -10.984 1.656 1 87.56 28 LEU B C 1
ATOM 1711 O O . LEU B 1 28 ? -7.488 -11.289 2.551 1 87.56 28 LEU B O 1
ATOM 1715 N N . LYS B 1 29 ? -9.023 -11.875 0.937 1 90.56 29 LYS B N 1
ATOM 1716 C CA . LYS B 1 29 ? -8.695 -13.297 1.005 1 90.56 29 LYS B CA 1
ATOM 1717 C C . LYS B 1 29 ? -7.527 -13.633 0.082 1 90.56 29 LYS B C 1
ATOM 1719 O O . LYS B 1 29 ? -7.609 -13.438 -1.132 1 90.56 29 LYS B O 1
ATOM 1724 N N . ALA B 1 30 ? -6.375 -14.047 0.63 1 93.38 30 ALA B N 1
ATOM 1725 C CA . ALA B 1 30 ? -5.176 -14.477 -0.085 1 93.38 30 ALA B CA 1
ATOM 1726 C C . ALA B 1 30 ? -4.387 -15.492 0.733 1 93.38 30 ALA B C 1
ATOM 1728 O O . ALA B 1 30 ? -4.48 -15.516 1.962 1 93.38 30 ALA B O 1
ATOM 1729 N N . SER B 1 31 ? -3.723 -16.391 0.058 1 93.44 31 SER B N 1
ATOM 1730 C CA . SER B 1 31 ? -2.867 -17.344 0.766 1 93.44 31 SER B CA 1
ATOM 1731 C C . SER B 1 31 ? -1.567 -16.688 1.217 1 93.44 31 SER B C 1
ATOM 1733 O O . SER B 1 31 ? -0.988 -15.875 0.486 1 93.44 31 SER B O 1
ATOM 1735 N N . ALA B 1 32 ? -1.161 -17.031 2.43 1 95.06 32 ALA B N 1
ATOM 1736 C CA . ALA B 1 32 ? 0.1 -16.5 2.936 1 95.06 32 ALA B CA 1
ATOM 1737 C C . ALA B 1 32 ? 1.289 -17.109 2.193 1 95.06 32 ALA B C 1
ATOM 1739 O O . ALA B 1 32 ? 2.336 -16.469 2.061 1 95.06 32 ALA B O 1
ATOM 1740 N N . GLU B 1 33 ? 1.067 -18.344 1.781 1 97.31 33 GLU B N 1
ATOM 1741 C CA . GLU B 1 33 ? 2.139 -19.047 1.086 1 97.31 33 GLU B CA 1
ATOM 1742 C C . GLU B 1 33 ? 1.582 -19.953 -0.017 1 97.31 33 GLU B C 1
ATOM 1744 O O . GLU B 1 33 ? 0.539 -20.578 0.158 1 97.31 33 GLU B O 1
ATOM 1749 N N . VAL B 1 34 ? 2.273 -19.938 -1.1 1 98.06 34 VAL B N 1
ATOM 1750 C CA . VAL B 1 34 ? 1.938 -20.797 -2.23 1 98.06 34 VAL B CA 1
ATOM 1751 C C . VAL B 1 34 ? 3.191 -21.516 -2.727 1 98.06 34 VAL B C 1
ATOM 1753 O O . VAL B 1 34 ? 4.258 -20.906 -2.838 1 98.06 34 VAL B O 1
ATOM 1756 N N . SER B 1 35 ? 3.094 -22.75 -3.016 1 96.5 35 SER B N 1
ATOM 1757 C CA . SER B 1 35 ? 4.199 -23.547 -3.551 1 96.5 35 SER B CA 1
ATOM 1758 C C . SER B 1 35 ? 3.959 -23.906 -5.012 1 96.5 35 SER B C 1
ATOM 1760 O O . SER B 1 35 ? 2.816 -24.094 -5.43 1 96.5 35 SER B O 1
ATOM 1762 N N . ALA B 1 36 ? 5.059 -23.953 -5.711 1 96.75 36 ALA B N 1
ATOM 1763 C CA . ALA B 1 36 ? 4.992 -24.328 -7.117 1 96.75 36 ALA B CA 1
ATOM 1764 C C . ALA B 1 36 ? 6.227 -25.125 -7.527 1 96.75 36 ALA B C 1
ATOM 1766 O O . ALA B 1 36 ? 7.285 -25.016 -6.902 1 96.75 36 ALA B O 1
ATOM 1767 N N . PHE B 1 37 ? 6.07 -25.969 -8.531 1 95.25 37 PHE B N 1
ATOM 1768 C CA . PHE B 1 37 ? 7.184 -26.719 -9.109 1 95.25 37 PHE B CA 1
ATOM 1769 C C . PHE B 1 37 ? 7.711 -26.016 -10.352 1 95.25 37 PHE B C 1
ATOM 1771 O O . PHE B 1 37 ? 6.934 -25.5 -11.156 1 95.25 37 PHE B O 1
ATOM 1778 N N . ILE B 1 38 ? 8.945 -26.125 -10.492 1 95.94 38 ILE B N 1
ATOM 1779 C CA . ILE B 1 38 ? 9.594 -25.516 -11.648 1 95.94 38 ILE B CA 1
ATOM 1780 C C . ILE B 1 38 ? 8.914 -26 -12.93 1 95.94 38 ILE B C 1
ATOM 1782 O O . ILE B 1 38 ? 8.617 -27.188 -13.07 1 95.94 38 ILE B O 1
ATOM 1786 N N . GLY B 1 39 ? 8.641 -25 -13.781 1 95.25 39 GLY B N 1
ATOM 1787 C CA . GLY B 1 39 ? 8.078 -25.328 -15.078 1 95.25 39 GLY B CA 1
ATOM 1788 C C . GLY B 1 39 ? 6.562 -25.297 -15.102 1 95.25 39 GLY B C 1
ATOM 1789 O O . GLY B 1 39 ? 5.953 -25.234 -16.172 1 95.25 39 GLY B O 1
ATOM 1790 N N . ASN B 1 40 ? 5.93 -25.375 -13.984 1 95.75 40 ASN B N 1
ATOM 1791 C CA . ASN B 1 40 ? 4.473 -25.344 -13.891 1 95.75 40 ASN B CA 1
ATOM 1792 C C . ASN B 1 40 ? 3.963 -23.906 -13.711 1 95.75 40 ASN B C 1
ATOM 1794 O O . ASN B 1 40 ? 4.695 -23.047 -13.234 1 95.75 40 ASN B O 1
ATOM 1798 N N . ASP B 1 41 ? 2.732 -23.703 -14.195 1 97.75 41 ASP B N 1
ATOM 1799 C CA . ASP B 1 41 ? 2.061 -22.438 -13.875 1 97.75 41 ASP B CA 1
ATOM 1800 C C . ASP B 1 41 ? 1.619 -22.406 -12.414 1 97.75 41 ASP B C 1
ATOM 1802 O O . ASP B 1 41 ? 1.316 -23.453 -11.828 1 97.75 41 ASP B O 1
ATOM 1806 N N . VAL B 1 42 ? 1.64 -21.297 -11.859 1 98.25 42 VAL B N 1
ATOM 1807 C CA . VAL B 1 42 ? 1.143 -21.172 -10.5 1 98.25 42 VAL B CA 1
ATOM 1808 C C . VAL B 1 42 ? 0.183 -20 -10.406 1 98.25 42 VAL B C 1
ATOM 1810 O O . VAL B 1 42 ? 0.376 -18.969 -11.07 1 98.25 42 VAL B O 1
ATOM 1813 N N . THR B 1 43 ? -0.84 -20.156 -9.656 1 98.38 43 THR B N 1
ATOM 1814 C CA . THR B 1 43 ? -1.79 -19.078 -9.383 1 98.38 43 THR B CA 1
ATOM 1815 C C . THR B 1 43 ? -1.662 -18.609 -7.934 1 98.38 43 THR B C 1
ATOM 1817 O O . THR B 1 43 ? -1.708 -19.422 -7.004 1 98.38 43 THR B O 1
ATOM 1820 N N . MET B 1 44 ? -1.436 -17.375 -7.773 1 98 44 MET B N 1
ATOM 1821 C CA . MET B 1 44 ? -1.49 -16.75 -6.453 1 98 44 MET B CA 1
ATOM 1822 C C . MET B 1 44 ? -2.85 -16.094 -6.219 1 98 44 MET B C 1
ATOM 1824 O O . MET B 1 44 ? -3.123 -15.008 -6.73 1 98 44 MET B O 1
ATOM 1828 N N . PRO B 1 45 ? -3.662 -16.75 -5.41 1 97.75 45 PRO B N 1
ATOM 1829 C CA . PRO B 1 45 ? -5.035 -16.266 -5.266 1 97.75 45 PRO B CA 1
ATOM 1830 C C . PRO B 1 45 ? -5.129 -14.984 -4.445 1 97.75 45 PRO B C 1
ATOM 1832 O O . PRO B 1 45 ? -4.387 -14.812 -3.471 1 97.75 45 PRO B O 1
ATOM 1835 N N . CYS B 1 46 ? -6.02 -14.148 -4.816 1 96.81 46 CYS B N 1
ATOM 1836 C CA . CYS B 1 46 ? -6.363 -12.898 -4.152 1 96.81 46 CYS B CA 1
ATOM 1837 C C . CYS B 1 46 ? -7.777 -12.461 -4.504 1 96.81 46 CYS B C 1
ATOM 1839 O O . CYS B 1 46 ? -8.148 -12.43 -5.68 1 96.81 46 CYS B O 1
ATOM 1841 N N . GLN B 1 47 ? -8.523 -12.227 -3.477 1 94.12 47 GLN B N 1
ATOM 1842 C CA . GLN B 1 47 ? -9.914 -11.852 -3.715 1 94.12 47 GLN B CA 1
ATOM 1843 C C . GLN B 1 47 ? -10.445 -10.961 -2.594 1 94.12 47 GLN B C 1
ATOM 1845 O O . GLN B 1 47 ? -10.305 -11.289 -1.415 1 94.12 47 GLN B O 1
ATOM 1850 N N . LEU B 1 48 ? -10.938 -9.828 -3.004 1 91.12 48 LEU B N 1
ATOM 1851 C CA . LEU B 1 48 ? -11.578 -8.961 -2.023 1 91.12 48 LEU B CA 1
ATOM 1852 C C . LEU B 1 48 ? -13.016 -9.398 -1.77 1 91.12 48 LEU B C 1
ATOM 1854 O O . LEU B 1 48 ? -13.836 -9.406 -2.688 1 91.12 48 LEU B O 1
ATOM 1858 N N . ILE B 1 49 ? -13.133 -9.883 -0.491 1 81.81 49 ILE B N 1
ATOM 1859 C CA . ILE B 1 49 ? -14.477 -10.281 -0.092 1 81.81 49 ILE B CA 1
ATOM 1860 C C . ILE B 1 49 ? -15.148 -9.148 0.676 1 81.81 49 ILE B C 1
ATOM 1862 O O . ILE B 1 49 ? -14.734 -8.812 1.791 1 81.81 49 ILE B O 1
ATOM 1866 N N . GLN B 1 50 ? -15.625 -8.148 0.128 1 67.5 50 GLN B N 1
ATOM 1867 C CA . GLN B 1 50 ? -16.188 -7.043 0.898 1 67.5 50 GLN B CA 1
ATOM 1868 C C . GLN B 1 50 ? -17.703 -7.008 0.796 1 67.5 50 GLN B C 1
ATOM 1870 O O . GLN B 1 50 ? -18.266 -7.34 -0.249 1 67.5 50 GLN B O 1
ATOM 1875 N N . GLN B 1 51 ? -18.188 -7.035 2.049 1 57.88 51 GLN B N 1
ATOM 1876 C CA . GLN B 1 51 ? -19.516 -6.5 2.314 1 57.88 51 GLN B CA 1
ATOM 1877 C C . GLN B 1 51 ? -19.453 -5.012 2.65 1 57.88 51 GLN B C 1
ATOM 1879 O O . GLN B 1 51 ? -18.453 -4.535 3.189 1 57.88 51 GLN B O 1
ATOM 1884 N N . PRO B 1 52 ? -20.266 -3.967 2.355 1 57.72 52 PRO B N 1
ATOM 1885 C CA . PRO B 1 52 ? -21.578 -3.936 1.69 1 57.72 52 PRO B CA 1
ATOM 1886 C C . PRO B 1 52 ? -21.469 -4.059 0.173 1 57.72 52 PRO B C 1
ATOM 1888 O O . PRO B 1 52 ? -20.375 -3.875 -0.39 1 57.72 52 PRO B O 1
ATOM 1891 N N . GLU B 1 53 ? -22.484 -4.398 -0.413 1 60.97 53 GLU B N 1
ATOM 1892 C CA . GLU B 1 53 ? -22.875 -4.617 -1.806 1 60.97 53 GLU B CA 1
ATOM 1893 C C . GLU B 1 53 ? -22.406 -3.465 -2.691 1 60.97 53 GLU B C 1
ATOM 1895 O O . GLU B 1 53 ? -22.281 -3.621 -3.908 1 60.97 53 GLU B O 1
ATOM 1900 N N . ASN B 1 54 ? -21.75 -2.285 -2.068 1 73.06 54 ASN B N 1
ATOM 1901 C CA . ASN B 1 54 ? -21.531 -1.131 -2.934 1 73.06 54 ASN B CA 1
ATOM 1902 C C . ASN B 1 54 ? -20.047 -0.814 -3.08 1 73.06 54 ASN B C 1
ATOM 1904 O O . ASN B 1 54 ? -19.688 0.323 -3.379 1 73.06 54 ASN B O 1
ATOM 1908 N N . THR B 1 55 ? -19.141 -1.809 -2.965 1 84.5 55 THR B N 1
ATOM 1909 C CA . THR B 1 55 ? -17.719 -1.537 -3.133 1 84.5 55 THR B CA 1
ATOM 1910 C C . THR B 1 55 ? -17.281 -1.81 -4.566 1 84.5 55 THR B C 1
ATOM 1912 O O . THR B 1 55 ? -17.562 -2.875 -5.117 1 84.5 55 THR B O 1
ATOM 1915 N N . ASN B 1 56 ? -16.688 -0.787 -5.188 1 91.38 56 ASN B N 1
ATOM 1916 C CA . ASN B 1 56 ? -16.156 -0.899 -6.539 1 91.38 56 ASN B CA 1
ATOM 1917 C C . ASN B 1 56 ? -14.633 -1.041 -6.527 1 91.38 56 ASN B C 1
ATOM 1919 O O . ASN B 1 56 ? -13.922 -0.156 -6.043 1 91.38 56 ASN B O 1
ATOM 1923 N N . ILE B 1 57 ? -14.219 -2.156 -7.027 1 93.94 57 ILE B N 1
ATOM 1924 C CA . ILE B 1 57 ? -12.773 -2.303 -7.203 1 93.94 57 ILE B CA 1
ATOM 1925 C C . ILE B 1 57 ? -12.297 -1.398 -8.336 1 93.94 57 ILE B C 1
ATOM 1927 O O . ILE B 1 57 ? -12.789 -1.488 -9.461 1 93.94 57 ILE B O 1
ATOM 1931 N N . THR B 1 58 ? -11.359 -0.561 -8.016 1 95.12 58 THR B N 1
ATOM 1932 C CA . THR B 1 58 ? -10.938 0.415 -9.016 1 95.12 58 THR B CA 1
ATOM 1933 C C . THR B 1 58 ? -9.586 0.018 -9.617 1 95.12 58 THR B C 1
ATOM 1935 O O . THR B 1 58 ? -9.344 0.239 -10.805 1 95.12 58 THR B O 1
ATOM 1938 N N . GLN B 1 59 ? -8.766 -0.623 -8.82 1 96.94 59 GLN B N 1
ATOM 1939 C CA . GLN B 1 59 ? -7.453 -1.003 -9.328 1 96.94 59 GLN B CA 1
ATOM 1940 C C . GLN B 1 59 ? -6.914 -2.23 -8.602 1 96.94 59 GLN B C 1
ATOM 1942 O O . GLN B 1 59 ? -7.074 -2.354 -7.383 1 96.94 59 GLN B O 1
ATOM 1947 N N . VAL B 1 60 ? -6.297 -3.082 -9.367 1 97.81 60 VAL B N 1
ATOM 1948 C CA . VAL B 1 60 ? -5.625 -4.266 -8.844 1 97.81 60 VAL B CA 1
ATOM 1949 C C . VAL B 1 60 ? -4.16 -4.262 -9.281 1 97.81 60 VAL B C 1
ATOM 1951 O O . VAL B 1 60 ? -3.854 -3.982 -10.445 1 97.81 60 VAL B O 1
ATOM 1954 N N . GLN B 1 61 ? -3.293 -4.543 -8.32 1 97.94 61 GLN B N 1
ATOM 1955 C CA . GLN B 1 61 ? -1.872 -4.562 -8.656 1 97.94 61 GLN B CA 1
ATOM 1956 C C . GLN B 1 61 ? -1.146 -5.676 -7.902 1 97.94 61 GLN B C 1
ATOM 1958 O O . GLN B 1 61 ? -1.433 -5.934 -6.734 1 97.94 61 GLN B O 1
ATOM 1963 N N . TRP B 1 62 ? -0.252 -6.312 -8.664 1 98.06 62 TRP B N 1
ATOM 1964 C CA . TRP B 1 62 ? 0.69 -7.227 -8.023 1 98.06 62 TRP B CA 1
ATOM 1965 C C . TRP B 1 62 ? 2.111 -6.676 -8.094 1 98.06 62 TRP B C 1
ATOM 1967 O O . TRP B 1 62 ? 2.535 -6.152 -9.125 1 98.06 62 TRP B O 1
ATOM 1977 N N . THR B 1 63 ? 2.777 -6.773 -6.945 1 96.75 63 THR B N 1
ATOM 1978 C CA . THR B 1 63 ? 4.129 -6.242 -6.809 1 96.75 63 THR B CA 1
ATOM 1979 C C . THR B 1 63 ? 5.074 -7.305 -6.258 1 96.75 63 THR B C 1
ATOM 1981 O O . THR B 1 63 ? 4.719 -8.047 -5.336 1 96.75 63 THR B O 1
ATOM 1984 N N . LEU B 1 64 ? 6.234 -7.379 -6.875 1 96.38 64 LEU B N 1
ATOM 1985 C CA . LEU B 1 64 ? 7.309 -8.203 -6.332 1 96.38 64 LEU B CA 1
ATOM 1986 C C . LEU B 1 64 ? 8.156 -7.41 -5.344 1 96.38 64 LEU B C 1
ATOM 1988 O O . LEU B 1 64 ? 8.742 -6.387 -5.707 1 96.38 64 LEU B O 1
ATOM 1992 N N . LEU B 1 65 ? 8.148 -7.918 -4.113 1 94.25 65 LEU B N 1
ATOM 1993 C CA . LEU B 1 65 ? 8.914 -7.215 -3.088 1 94.25 65 LEU B CA 1
ATOM 1994 C C . LEU B 1 65 ? 10.406 -7.492 -3.238 1 94.25 65 LEU B C 1
ATOM 1996 O O . LEU B 1 65 ? 10.805 -8.641 -3.461 1 94.25 65 LEU B O 1
ATOM 2000 N N . GLN B 1 66 ? 11.125 -6.387 -3.32 1 86.88 66 GLN B N 1
ATOM 2001 C CA . GLN B 1 66 ? 12.578 -6.445 -3.373 1 86.88 66 GLN B CA 1
ATOM 2002 C C . GLN B 1 66 ? 13.203 -5.645 -2.232 1 86.88 66 GLN B C 1
ATOM 2004 O O . GLN B 1 66 ? 12.516 -4.859 -1.571 1 86.88 66 GLN B O 1
ATOM 2009 N N . PRO B 1 67 ? 14.438 -6.012 -1.959 1 77.12 67 PRO B N 1
ATOM 2010 C CA . PRO B 1 67 ? 15.094 -5.289 -0.864 1 77.12 67 PRO B CA 1
ATOM 2011 C C . PRO B 1 67 ? 14.953 -3.775 -0.987 1 77.12 67 PRO B C 1
ATOM 2013 O O . PRO B 1 67 ? 15.023 -3.061 0.017 1 77.12 67 PRO B O 1
ATOM 2016 N N . GLU B 1 68 ? 14.688 -3.4 -2.203 1 66 68 GLU B N 1
ATOM 2017 C CA . GLU B 1 68 ? 14.492 -1.961 -2.357 1 66 68 GLU B CA 1
ATOM 2018 C C . GLU B 1 68 ? 13.125 -1.528 -1.832 1 66 68 GLU B C 1
ATOM 2020 O O . GLU B 1 68 ? 12.203 -2.342 -1.737 1 66 68 GLU B O 1
ATOM 2025 N N . GLN B 1 69 ? 12.898 -0.445 -1.376 1 64.38 69 GLN B N 1
ATOM 2026 C CA . GLN B 1 69 ? 11.805 0.099 -0.578 1 64.38 69 GLN B CA 1
ATOM 2027 C C . GLN B 1 69 ? 10.477 -0.023 -1.314 1 64.38 69 GLN B C 1
ATOM 2029 O O . GLN B 1 69 ? 9.438 -0.257 -0.694 1 64.38 69 GLN B O 1
ATOM 2034 N N . GLU B 1 70 ? 10.297 0.118 -2.701 1 71.5 70 GLU B N 1
ATOM 2035 C CA . GLU B 1 70 ? 8.961 0.241 -3.273 1 71.5 70 GLU B CA 1
ATOM 2036 C C . GLU B 1 70 ? 8.555 -1.035 -4.004 1 71.5 70 GLU B C 1
ATOM 2038 O O . GLU B 1 70 ? 7.379 -1.22 -4.336 1 71.5 70 GLU B O 1
ATOM 2043 N N . GLY B 1 71 ? 9.328 -2.014 -3.982 1 87.31 71 GLY B N 1
ATOM 2044 C CA . GLY B 1 71 ? 9.016 -3.191 -4.777 1 87.31 71 GLY B CA 1
ATOM 2045 C C . GLY B 1 71 ? 8.859 -2.889 -6.258 1 87.31 71 GLY B C 1
ATOM 2046 O O . GLY B 1 71 ? 8.922 -1.728 -6.668 1 87.31 71 GLY B O 1
ATOM 2047 N N . VAL B 1 72 ? 8.695 -3.904 -7.094 1 90.69 72 VAL B N 1
ATOM 2048 C CA . VAL B 1 72 ? 8.547 -3.785 -8.539 1 90.69 72 VAL B CA 1
ATOM 2049 C C . VAL B 1 72 ? 7.133 -4.184 -8.953 1 90.69 72 VAL B C 1
ATOM 2051 O O . VAL B 1 72 ? 6.711 -5.32 -8.727 1 90.69 72 VAL B O 1
ATOM 2054 N N . PRO B 1 73 ? 6.418 -3.18 -9.508 1 94.25 73 PRO B N 1
ATOM 2055 C CA . PRO B 1 73 ? 5.102 -3.582 -10.008 1 94.25 73 PRO B CA 1
ATOM 2056 C C . PRO B 1 73 ? 5.184 -4.594 -11.148 1 94.25 73 PRO B C 1
ATOM 2058 O O . PRO B 1 73 ? 5.965 -4.414 -12.078 1 94.25 73 PRO B O 1
ATOM 2061 N N . LEU B 1 74 ? 4.402 -5.617 -11.102 1 97.62 74 LEU B N 1
ATOM 2062 C CA . LEU B 1 74 ? 4.41 -6.676 -12.109 1 97.62 74 LEU B CA 1
ATOM 2063 C C . LEU B 1 74 ? 3.254 -6.504 -13.094 1 97.62 74 LEU B C 1
ATOM 2065 O O . LEU B 1 74 ? 3.404 -6.758 -14.289 1 97.62 74 LEU B O 1
ATOM 2069 N N . ILE B 1 75 ? 2.178 -6.121 -12.594 1 98.25 75 ILE B N 1
ATOM 2070 C CA . ILE B 1 75 ? 0.952 -5.984 -13.367 1 98.25 75 ILE B CA 1
ATOM 2071 C C . ILE B 1 75 ? -0.011 -5.039 -12.656 1 98.25 75 ILE B C 1
ATOM 2073 O O . ILE B 1 75 ? -0.16 -5.109 -11.43 1 98.25 75 ILE B O 1
ATOM 2077 N N . VAL B 1 76 ? -0.578 -4.094 -13.359 1 97.62 76 VAL B N 1
ATOM 2078 C CA . VAL B 1 76 ? -1.533 -3.119 -12.836 1 97.62 76 VAL B CA 1
ATOM 2079 C C . VAL B 1 76 ? -2.789 -3.111 -13.703 1 97.62 76 VAL B C 1
ATOM 2081 O O . VAL B 1 76 ? -2.711 -2.896 -14.914 1 97.62 76 VAL B O 1
ATOM 2084 N N . TYR B 1 77 ? -3.9 -3.359 -13.109 1 98.44 77 TYR B N 1
ATOM 2085 C CA . TYR B 1 77 ? -5.18 -3.326 -13.812 1 98.44 77 TYR B CA 1
ATOM 2086 C C . TYR B 1 77 ? -6.086 -2.244 -13.234 1 98.44 77 TYR B C 1
ATOM 2088 O O . TYR B 1 77 ? -6.297 -2.182 -12.023 1 98.44 77 TYR B O 1
ATOM 2096 N N . ASN B 1 78 ? -6.523 -1.415 -13.969 1 97.5 78 ASN B N 1
ATOM 2097 C CA . ASN B 1 78 ? -7.523 -0.415 -13.617 1 97.5 78 ASN B CA 1
ATOM 2098 C C . ASN B 1 78 ? -8.844 -0.664 -14.336 1 97.5 78 ASN B C 1
ATOM 2100 O O . ASN B 1 78 ? -8.867 -0.893 -15.547 1 97.5 78 ASN B O 1
ATOM 2104 N N . SER B 1 79 ? -9.891 -0.565 -13.625 1 95.5 79 SER B N 1
ATOM 2105 C CA . SER B 1 79 ? -11.195 -0.961 -14.141 1 95.5 79 SER B CA 1
ATOM 2106 C C . SER B 1 79 ? -11.625 -0.073 -15.305 1 95.5 79 SER B C 1
ATOM 2108 O O . SER B 1 79 ? -12.391 -0.5 -16.172 1 95.5 79 SER B O 1
ATOM 2110 N N . GLN B 1 80 ? -11.117 1.117 -15.398 1 94.38 80 GLN B N 1
ATOM 2111 C CA . GLN B 1 80 ? -11.539 2.053 -16.438 1 94.38 80 GLN B CA 1
ATOM 2112 C C . GLN B 1 80 ? -10.453 2.215 -17.5 1 94.38 80 GLN B C 1
ATOM 2114 O O . GLN B 1 80 ? -10.758 2.488 -18.656 1 94.38 80 GLN B O 1
ATOM 2119 N N . LEU B 1 81 ? -9.211 1.999 -17.109 1 95.62 81 LEU B N 1
ATOM 2120 C CA . LEU B 1 81 ? -8.117 2.402 -17.984 1 95.62 81 LEU B CA 1
ATOM 2121 C C . LEU B 1 81 ? -7.441 1.185 -18.609 1 95.62 81 LEU B C 1
ATOM 2123 O O . LEU B 1 81 ? -6.688 1.312 -19.562 1 95.62 81 LEU B O 1
ATOM 2127 N N . GLY B 1 82 ? -7.711 -0.001 -17.953 1 96.56 82 GLY B N 1
ATOM 2128 C CA . GLY B 1 82 ? -7.223 -1.211 -18.594 1 96.56 82 GLY B CA 1
ATOM 2129 C C . GLY B 1 82 ? -6.055 -1.843 -17.859 1 96.56 82 GLY B C 1
ATOM 2130 O O . GLY B 1 82 ? -6 -1.814 -16.625 1 96.56 82 GLY B O 1
ATOM 2131 N N . LEU B 1 83 ? -5.215 -2.576 -18.688 1 97.81 83 LEU B N 1
ATOM 2132 C CA . LEU B 1 83 ? -4.164 -3.426 -18.141 1 97.81 83 LEU B CA 1
ATOM 2133 C C . LEU B 1 83 ? -2.785 -2.92 -18.547 1 97.81 83 LEU B C 1
ATOM 2135 O O . LEU B 1 83 ? -2.584 -2.518 -19.703 1 97.81 83 LEU B O 1
ATOM 2139 N N . ASN B 1 84 ? -1.915 -2.814 -17.547 1 96.94 84 ASN B N 1
ATOM 2140 C CA . ASN B 1 84 ? -0.52 -2.496 -17.828 1 96.94 84 ASN B CA 1
ATOM 2141 C C . ASN B 1 84 ? 0.427 -3.523 -17.219 1 96.94 84 ASN B C 1
ATOM 2143 O O . ASN B 1 84 ? 0.33 -3.83 -16.031 1 96.94 84 ASN B O 1
ATOM 2147 N N . ILE B 1 85 ? 1.281 -4.031 -18 1 97.88 85 ILE B N 1
ATOM 2148 C CA . ILE B 1 85 ? 2.344 -4.914 -17.531 1 97.88 85 ILE B CA 1
ATOM 2149 C C . ILE B 1 85 ? 3.703 -4.27 -17.797 1 97.88 85 ILE B C 1
ATOM 2151 O O . ILE B 1 85 ? 4.242 -4.375 -18.906 1 97.88 85 ILE B O 1
ATOM 2155 N N . PRO B 1 86 ? 4.227 -3.605 -16.797 1 94.38 86 PRO B N 1
ATOM 2156 C CA . PRO B 1 86 ? 5.531 -2.963 -17 1 94.38 86 PRO B CA 1
ATOM 2157 C C . PRO B 1 86 ? 6.648 -3.965 -17.266 1 94.38 86 PRO B C 1
ATOM 2159 O O . PRO B 1 86 ? 6.496 -5.156 -16.984 1 94.38 86 PRO B O 1
ATOM 2162 N N . ASN B 1 87 ? 7.66 -3.4 -17.797 1 93 87 ASN B N 1
ATOM 2163 C CA . ASN B 1 87 ? 8.812 -4.258 -18.031 1 93 87 ASN B CA 1
ATOM 2164 C C . ASN B 1 87 ? 9.406 -4.785 -16.734 1 93 87 ASN B C 1
ATOM 2166 O O . ASN B 1 87 ? 9.695 -4.008 -15.812 1 93 87 ASN B O 1
ATOM 2170 N N . SER B 1 88 ? 9.469 -6.074 -16.609 1 91.69 88 SER B N 1
ATOM 2171 C CA . SER B 1 88 ? 10.023 -6.809 -15.477 1 91.69 88 SER B CA 1
ATOM 2172 C C . SER B 1 88 ? 10.484 -8.203 -15.891 1 91.69 88 SER B C 1
ATOM 2174 O O . SER B 1 88 ? 10.203 -8.648 -17 1 91.69 88 SER B O 1
ATOM 2176 N N . PRO B 1 89 ? 11.25 -8.891 -15.031 1 90.56 89 PRO B N 1
ATOM 2177 C CA . PRO B 1 89 ? 11.664 -10.25 -15.375 1 90.56 89 PRO B CA 1
ATOM 2178 C C . PRO B 1 89 ? 10.484 -11.195 -15.586 1 90.56 89 PRO B C 1
ATOM 2180 O O . PRO B 1 89 ? 10.625 -12.234 -16.234 1 90.56 89 PRO B O 1
ATOM 2183 N N . LEU B 1 90 ? 9.297 -10.789 -15.133 1 96.25 90 LEU B N 1
ATOM 2184 C CA . LEU B 1 90 ? 8.133 -11.656 -15.195 1 96.25 90 LEU B CA 1
ATOM 2185 C C . LEU B 1 90 ? 7.133 -11.156 -16.234 1 96.25 90 LEU B C 1
ATOM 2187 O O . LEU B 1 90 ? 6.078 -11.758 -16.438 1 96.25 90 LEU B O 1
ATOM 2191 N N . SER B 1 91 ? 7.426 -10.125 -16.938 1 96.44 91 SER B N 1
ATOM 2192 C CA . SER B 1 91 ? 6.453 -9.391 -17.75 1 96.44 91 SER B CA 1
ATOM 2193 C C . SER B 1 91 ? 5.844 -10.281 -18.828 1 96.44 91 SER B C 1
ATOM 2195 O O . SER B 1 91 ? 4.684 -10.102 -19.203 1 96.44 91 SER B O 1
ATOM 2197 N N . GLN B 1 92 ? 6.516 -11.289 -19.297 1 96.75 92 GLN B N 1
ATOM 2198 C CA . GLN B 1 92 ? 5.996 -12.133 -20.359 1 96.75 92 GLN B CA 1
ATOM 2199 C C . GLN B 1 92 ? 5.312 -13.383 -19.797 1 96.75 92 GLN B C 1
ATOM 2201 O O . GLN B 1 92 ? 4.746 -14.18 -20.547 1 96.75 92 GLN B O 1
ATOM 2206 N N . ARG B 1 93 ? 5.34 -13.461 -18.484 1 98.44 93 ARG B N 1
ATOM 2207 C CA . ARG B 1 93 ? 4.883 -14.727 -17.906 1 98.44 93 ARG B CA 1
ATOM 2208 C C . ARG B 1 93 ? 3.805 -14.492 -16.859 1 98.44 93 ARG B C 1
ATOM 2210 O O . ARG B 1 93 ? 3.457 -15.398 -16.109 1 98.44 93 ARG B O 1
ATOM 2217 N N . VAL B 1 94 ? 3.279 -13.273 -16.797 1 98.62 94 VAL B N 1
ATOM 2218 C CA . VAL B 1 94 ? 2.258 -13.016 -15.789 1 98.62 94 VAL B CA 1
ATOM 2219 C C . VAL B 1 94 ? 0.926 -12.703 -16.469 1 98.62 94 VAL B C 1
ATOM 2221 O O . VAL B 1 94 ? 0.897 -12.133 -17.562 1 98.62 94 VAL B O 1
ATOM 2224 N N . LYS B 1 95 ? -0.118 -13.117 -15.812 1 98.25 95 LYS B N 1
ATOM 2225 C CA . LYS B 1 95 ? -1.498 -12.828 -16.188 1 98.25 95 LYS B CA 1
ATOM 2226 C C . LYS B 1 95 ? -2.373 -12.602 -14.961 1 98.25 95 LYS B C 1
ATOM 2228 O O . LYS B 1 95 ? -2.064 -13.086 -13.875 1 98.25 95 LYS B O 1
ATOM 2233 N N . LEU B 1 96 ? -3.377 -11.797 -15.219 1 98.31 96 LEU B N 1
ATOM 2234 C CA . LEU B 1 96 ? -4.336 -11.57 -14.141 1 98.31 96 LEU B CA 1
ATOM 2235 C C . LEU B 1 96 ? -5.582 -12.43 -14.336 1 98.31 96 LEU B C 1
ATOM 2237 O O . LEU B 1 96 ? -6.172 -12.438 -15.414 1 98.31 96 LEU B O 1
ATOM 2241 N N . ALA B 1 97 ? -5.988 -13.211 -13.406 1 97.12 97 ALA B N 1
ATOM 2242 C CA . ALA B 1 97 ? -7.273 -13.906 -13.328 1 97.12 97 ALA B CA 1
ATOM 2243 C C . ALA B 1 97 ? -8.125 -13.352 -12.18 1 97.12 97 ALA B C 1
ATOM 2245 O O . ALA B 1 97 ? -7.98 -13.781 -11.031 1 97.12 97 ALA B O 1
ATOM 2246 N N . GLY B 1 98 ? -9.109 -12.492 -12.594 1 95.69 98 GLY B N 1
ATOM 2247 C CA . GLY B 1 98 ? -9.719 -11.711 -11.531 1 95.69 98 GLY B CA 1
ATOM 2248 C C . GLY B 1 98 ? -8.727 -10.836 -10.789 1 95.69 98 GLY B C 1
ATOM 2249 O O . GLY B 1 98 ? -8.047 -10 -11.391 1 95.69 98 GLY B O 1
ATOM 2250 N N . GLN B 1 99 ? -8.641 -11.109 -9.531 1 96.94 99 GLN B N 1
ATOM 2251 C CA . GLN B 1 99 ? -7.676 -10.352 -8.742 1 96.94 99 GLN B CA 1
ATOM 2252 C C . GLN B 1 99 ? -6.434 -11.188 -8.445 1 96.94 99 GLN B C 1
ATOM 2254 O O . GLN B 1 99 ? -5.516 -10.727 -7.766 1 96.94 99 GLN B O 1
ATOM 2259 N N . SER B 1 100 ? -6.348 -12.336 -9 1 98.31 100 SER B N 1
ATOM 2260 C CA . SER B 1 100 ? -5.254 -13.273 -8.742 1 98.31 100 SER B CA 1
ATOM 2261 C C . SER B 1 100 ? -4.152 -13.133 -9.781 1 98.31 100 SER B C 1
ATOM 2263 O O . SER B 1 100 ? -4.395 -12.656 -10.898 1 98.31 100 SER B O 1
ATOM 2265 N N . LEU B 1 101 ? -3.004 -13.578 -9.438 1 98.69 101 LEU B N 1
ATOM 2266 C CA . LEU B 1 101 ? -1.861 -13.539 -10.344 1 98.69 101 LEU B CA 1
ATOM 2267 C C . LEU B 1 101 ? -1.491 -14.938 -10.82 1 98.69 101 LEU B C 1
ATOM 2269 O O . LEU B 1 101 ? -1.353 -15.852 -10.008 1 98.69 101 LEU B O 1
ATOM 2273 N N . ILE B 1 102 ? -1.366 -15.086 -12.094 1 98.75 102 ILE B N 1
ATOM 2274 C CA . ILE B 1 102 ? -0.854 -16.328 -12.68 1 98.75 102 ILE B CA 1
ATOM 2275 C C . ILE B 1 102 ? 0.57 -16.109 -13.188 1 98.75 102 ILE B C 1
ATOM 2277 O O . ILE B 1 102 ? 0.829 -15.164 -13.945 1 98.75 102 ILE B O 1
ATOM 2281 N N . ILE B 1 103 ? 1.476 -16.891 -12.742 1 98.62 103 ILE B N 1
ATOM 2282 C CA . ILE B 1 103 ? 2.832 -16.938 -13.273 1 98.62 103 ILE B CA 1
ATOM 2283 C C . ILE B 1 103 ? 3.031 -18.219 -14.086 1 98.62 103 ILE B C 1
ATOM 2285 O O . ILE B 1 103 ? 2.891 -19.312 -13.562 1 98.62 103 ILE B O 1
ATOM 2289 N N . LYS B 1 104 ? 3.336 -18.031 -15.266 1 98.38 104 LYS B N 1
ATOM 2290 C CA . LYS B 1 104 ? 3.527 -19.188 -16.156 1 98.38 104 LYS B CA 1
ATOM 2291 C C . LYS B 1 104 ? 4.941 -19.734 -16.031 1 98.38 104 LYS B C 1
ATOM 2293 O O . LYS B 1 104 ? 5.902 -18.984 -15.867 1 98.38 104 LYS B O 1
ATOM 2298 N N . ALA B 1 105 ? 5.102 -21.047 -16.125 1 96.94 105 ALA B N 1
ATOM 2299 C CA . ALA B 1 105 ? 6.391 -21.734 -16.172 1 96.94 105 ALA B CA 1
ATOM 2300 C C . ALA B 1 105 ? 7.34 -21.188 -15.102 1 96.94 105 ALA B C 1
ATOM 2302 O O . ALA B 1 105 ? 8.406 -20.656 -15.43 1 96.94 105 ALA B O 1
ATOM 2303 N N . VAL B 1 106 ? 6.992 -21.438 -13.898 1 97.62 106 VAL B N 1
ATOM 2304 C CA . VAL B 1 106 ? 7.688 -20.875 -12.75 1 97.62 106 VAL B CA 1
ATOM 2305 C C . VAL B 1 106 ? 9.156 -21.297 -12.773 1 97.62 106 VAL B C 1
ATOM 2307 O O . VAL B 1 106 ? 9.469 -22.453 -13.078 1 97.62 106 VAL B O 1
ATOM 2310 N N . GLU B 1 107 ? 10.016 -20.359 -12.5 1 96.75 107 GLU B N 1
ATOM 2311 C CA . GLU B 1 107 ? 11.445 -20.594 -12.367 1 96.75 107 GLU B CA 1
ATOM 2312 C C . GLU B 1 107 ? 11.898 -20.453 -10.922 1 96.75 107 GLU B C 1
ATOM 2314 O O . GLU B 1 107 ? 11.195 -19.844 -10.102 1 96.75 107 GLU B O 1
ATOM 2319 N N . MET B 1 108 ? 13.07 -20.969 -10.648 1 96.38 108 MET B N 1
ATOM 2320 C CA . MET B 1 108 ? 13.602 -20.906 -9.289 1 96.38 108 MET B CA 1
ATOM 2321 C C . MET B 1 108 ? 13.734 -19.469 -8.812 1 96.38 108 MET B C 1
ATOM 2323 O O . MET B 1 108 ? 13.492 -19.156 -7.645 1 96.38 108 MET B O 1
ATOM 2327 N N . GLU B 1 109 ? 14 -18.562 -9.719 1 95.12 109 GLU B N 1
ATOM 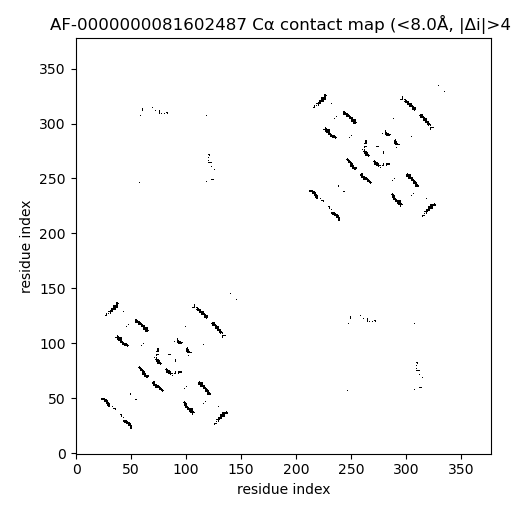2328 C CA . GLU B 1 109 ? 14.25 -17.156 -9.398 1 95.12 109 GLU B CA 1
ATOM 2329 C C . GLU B 1 109 ? 12.961 -16.422 -9.062 1 95.12 109 GLU B C 1
ATOM 2331 O O . GLU B 1 109 ? 12.992 -15.312 -8.523 1 95.12 109 GLU B O 1
ATOM 2336 N N . ASP B 1 110 ? 11.891 -17.078 -9.352 1 97.25 110 ASP B N 1
ATOM 2337 C CA . ASP B 1 110 ? 10.602 -16.422 -9.117 1 97.25 110 ASP B CA 1
ATOM 2338 C C . ASP B 1 110 ? 10.219 -16.484 -7.645 1 97.25 110 ASP B C 1
ATOM 2340 O O . ASP B 1 110 ? 9.297 -15.797 -7.207 1 97.25 110 ASP B O 1
ATOM 2344 N N . ALA B 1 111 ? 10.93 -17.328 -6.844 1 97.06 111 ALA B N 1
ATOM 2345 C CA . ALA B 1 111 ? 10.648 -17.406 -5.414 1 97.06 111 ALA B CA 1
ATOM 2346 C C . ALA B 1 111 ? 10.82 -16.047 -4.742 1 97.06 111 ALA B C 1
ATOM 2348 O O . ALA B 1 111 ? 11.734 -15.297 -5.082 1 97.06 111 ALA B O 1
ATOM 2349 N N . GLY B 1 112 ? 9.883 -15.789 -3.842 1 96.06 112 GLY B N 1
ATOM 2350 C CA . GLY B 1 112 ? 9.977 -14.516 -3.148 1 96.06 112 GLY B CA 1
ATOM 2351 C C . GLY B 1 112 ? 8.648 -14.055 -2.57 1 96.06 112 GLY B C 1
ATOM 2352 O O . GLY B 1 112 ? 7.727 -14.859 -2.398 1 96.06 112 GLY B O 1
ATOM 2353 N N . LEU B 1 113 ? 8.594 -12.773 -2.225 1 96.81 113 LEU B N 1
ATOM 2354 C CA . LEU B 1 113 ? 7.41 -12.172 -1.621 1 96.81 113 LEU B CA 1
ATOM 2355 C C . LEU B 1 113 ? 6.664 -11.305 -2.627 1 96.81 113 LEU B C 1
ATOM 2357 O O . LEU B 1 113 ? 7.266 -10.43 -3.262 1 96.81 113 LEU B O 1
ATOM 2361 N N . TYR B 1 114 ? 5.418 -11.586 -2.719 1 97.12 114 TYR B N 1
ATOM 2362 C CA . TYR B 1 114 ? 4.535 -10.859 -3.625 1 97.12 114 TYR B CA 1
ATOM 2363 C C . TYR B 1 114 ? 3.414 -10.164 -2.855 1 97.12 114 TYR B C 1
ATOM 2365 O O . TYR B 1 114 ? 2.863 -10.727 -1.907 1 97.12 114 TYR B O 1
ATOM 2373 N N . THR B 1 115 ? 3.045 -8.992 -3.301 1 96.62 115 THR B N 1
ATOM 2374 C CA . THR B 1 115 ? 1.961 -8.258 -2.654 1 96.62 115 THR B CA 1
ATOM 2375 C C . THR B 1 115 ? 0.791 -8.07 -3.615 1 96.62 115 THR B C 1
ATOM 2377 O O . THR B 1 115 ? 0.969 -7.559 -4.723 1 96.62 115 THR B O 1
ATOM 2380 N N . CYS B 1 116 ? -0.324 -8.492 -3.225 1 97.5 116 CYS B N 1
ATOM 2381 C CA . CYS B 1 116 ? -1.57 -8.133 -3.889 1 97.5 116 CYS B CA 1
ATOM 2382 C C . CYS B 1 116 ? -2.146 -6.848 -3.301 1 97.5 116 CYS B C 1
ATOM 2384 O O . CYS B 1 116 ? -2.387 -6.766 -2.094 1 97.5 116 CYS B O 1
ATOM 2386 N N . SER B 1 117 ? -2.338 -5.879 -4.105 1 96.06 117 SER B N 1
ATOM 2387 C CA . SER B 1 117 ? -2.912 -4.605 -3.684 1 96.06 117 SER B CA 1
ATOM 2388 C C . SER B 1 117 ? -4.203 -4.305 -4.438 1 96.06 117 SER B C 1
ATOM 2390 O O . SER B 1 117 ? -4.207 -4.242 -5.668 1 96.06 117 SER B O 1
ATOM 2392 N N . ILE B 1 118 ? -5.27 -4.059 -3.705 1 95.69 118 ILE B N 1
ATOM 2393 C CA . ILE B 1 118 ? -6.555 -3.736 -4.316 1 95.69 118 ILE B CA 1
ATOM 2394 C C . ILE B 1 118 ? -7.039 -2.377 -3.814 1 95.69 118 ILE B C 1
ATOM 2396 O O . ILE B 1 118 ? -7.098 -2.139 -2.605 1 95.69 118 ILE B O 1
ATOM 2400 N N . SER B 1 119 ? -7.273 -1.506 -4.719 1 95.69 119 SER B N 1
ATOM 2401 C CA . SER B 1 119 ? -7.945 -0.247 -4.41 1 95.69 119 SER B CA 1
ATOM 2402 C C . SER B 1 119 ? -9.445 -0.339 -4.676 1 95.69 119 SER B C 1
ATOM 2404 O O . SER B 1 119 ? -9.859 -0.733 -5.766 1 95.69 119 SER B O 1
ATOM 2406 N N . ALA B 1 120 ? -10.148 0.022 -3.682 1 94.69 120 ALA B N 1
ATOM 2407 C CA . ALA B 1 120 ? -11.602 -0.003 -3.799 1 94.69 120 ALA B CA 1
ATOM 2408 C C . ALA B 1 120 ? -12.219 1.277 -3.242 1 94.69 120 ALA B C 1
ATOM 2410 O O . ALA B 1 120 ? -11.602 1.971 -2.432 1 94.69 120 ALA B O 1
ATOM 2411 N N . PHE B 1 121 ? -13.414 1.561 -3.764 1 93.94 121 PHE B N 1
ATOM 2412 C CA . PHE B 1 121 ? -14.18 2.697 -3.254 1 93.94 121 PHE B CA 1
ATOM 2413 C C . PHE B 1 121 ? -15.57 2.264 -2.822 1 93.94 121 PHE B C 1
ATOM 2415 O O . PHE B 1 121 ? -16.25 1.516 -3.535 1 93.94 121 PHE B O 1
ATOM 2422 N N . PRO B 1 122 ? -15.961 2.666 -1.661 1 93.44 122 PRO B N 1
ATOM 2423 C CA . PRO B 1 122 ? -15.383 3.697 -0.798 1 93.44 122 PRO B CA 1
ATOM 2424 C C . PRO B 1 122 ? -14.461 3.121 0.277 1 93.44 122 PRO B C 1
ATOM 2426 O O . PRO B 1 122 ? -13.938 3.863 1.112 1 93.44 122 PRO B O 1
ATOM 2429 N N . SER B 1 123 ? -14.148 1.89 0.233 1 90.25 123 SER B N 1
ATOM 2430 C CA . SER B 1 123 ? -13.539 1.188 1.358 1 90.25 123 SER B CA 1
ATOM 2431 C C . SER B 1 123 ? -12.047 1.461 1.435 1 90.25 123 SER B C 1
ATOM 2433 O O . SER B 1 123 ? -11.43 1.303 2.492 1 90.25 123 SER B O 1
ATOM 2435 N N . GLY B 1 124 ? -11.414 1.83 0.382 1 93.12 124 GLY B N 1
ATOM 2436 C CA . GLY B 1 124 ? -9.992 2.139 0.426 1 93.12 124 GLY B CA 1
ATOM 2437 C C . GLY B 1 124 ? -9.117 1.017 -0.108 1 93.12 124 GLY B C 1
ATOM 2438 O O . GLY B 1 124 ? -9.539 0.267 -0.994 1 93.12 124 GLY B O 1
ATOM 2439 N N . LYS B 1 125 ? -7.953 0.945 0.389 1 93.38 125 LYS B N 1
ATOM 2440 C CA . LYS B 1 125 ? -6.957 0.019 -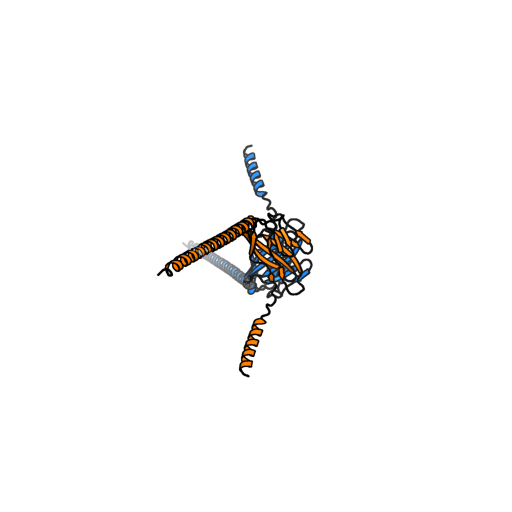0.143 1 93.38 125 LYS B CA 1
ATOM 2441 C C . LYS B 1 125 ? -6.836 -1.223 0.736 1 93.38 125 LYS B C 1
ATOM 2443 O O . LYS B 1 125 ? -6.965 -1.139 1.96 1 93.38 125 LYS B O 1
ATOM 2448 N N . PHE B 1 126 ? -6.57 -2.316 0.089 1 92.06 126 PHE B N 1
ATOM 2449 C CA . PHE B 1 126 ? -6.305 -3.596 0.735 1 92.06 126 PHE B CA 1
ATOM 2450 C C . PHE B 1 126 ? -5.02 -4.219 0.197 1 92.06 126 PHE B C 1
ATOM 2452 O O . PHE B 1 126 ? -4.734 -4.129 -0.999 1 92.06 126 PHE B O 1
ATOM 2459 N N . GLU B 1 127 ? -4.289 -4.84 1.132 1 93.19 127 GLU B N 1
ATOM 2460 C CA . GLU B 1 127 ? -3.049 -5.469 0.688 1 93.19 127 GLU B CA 1
ATOM 2461 C C . GLU B 1 127 ? -2.762 -6.742 1.479 1 93.19 127 GLU B C 1
ATOM 2463 O O . GLU B 1 127 ? -3.045 -6.812 2.676 1 93.19 127 GLU B O 1
ATOM 2468 N N . ARG B 1 128 ? -2.199 -7.688 0.783 1 94 128 ARG B N 1
ATOM 2469 C CA . ARG B 1 128 ? -1.757 -8.93 1.407 1 94 128 ARG B CA 1
ATOM 2470 C C . ARG B 1 128 ? -0.472 -9.438 0.762 1 94 128 ARG B C 1
ATOM 2472 O O . ARG B 1 128 ? -0.315 -9.367 -0.458 1 94 128 ARG B O 1
ATOM 2479 N N . ILE B 1 129 ? 0.452 -9.961 1.596 1 95 129 ILE B N 1
ATOM 2480 C CA . ILE B 1 129 ? 1.712 -10.516 1.112 1 95 129 ILE B CA 1
ATOM 2481 C C . ILE B 1 129 ? 1.603 -12.031 1.008 1 95 129 ILE B C 1
ATOM 2483 O O . ILE B 1 129 ? 1.081 -12.688 1.914 1 95 129 ILE B O 1
ATOM 2487 N N . THR B 1 130 ? 2.01 -12.539 -0.107 1 97.56 130 THR B N 1
ATOM 2488 C CA . THR B 1 130 ? 2.068 -13.977 -0.334 1 97.56 130 THR B CA 1
ATOM 2489 C C . THR B 1 130 ? 3.492 -14.422 -0.662 1 97.56 130 THR B C 1
ATOM 2491 O O . THR B 1 130 ? 4.16 -13.805 -1.497 1 97.56 130 THR B O 1
ATOM 2494 N N . LYS B 1 131 ? 3.975 -15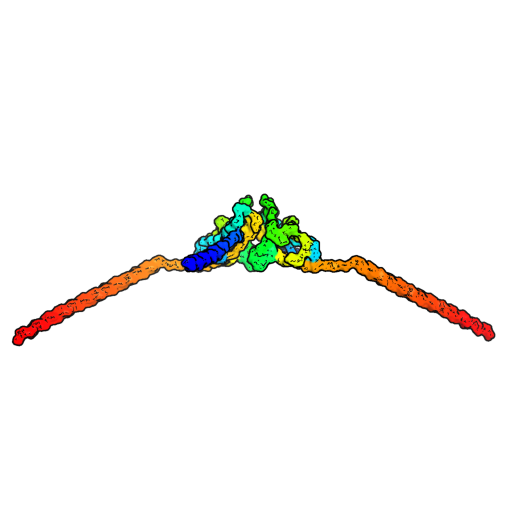.406 -0.014 1 98.25 131 LYS B N 1
ATOM 2495 C CA . LYS B 1 131 ? 5.285 -15.977 -0.307 1 98.25 131 LYS B CA 1
ATOM 2496 C C . LYS B 1 131 ? 5.176 -17.094 -1.346 1 98.25 131 LYS B C 1
ATOM 2498 O O . LYS B 1 131 ? 4.406 -18.047 -1.172 1 98.25 131 LYS B O 1
ATOM 2503 N N . LEU B 1 132 ? 5.898 -16.984 -2.389 1 98.25 132 LEU B N 1
ATOM 2504 C CA . LEU B 1 132 ? 5.996 -18.062 -3.379 1 98.25 132 LEU B CA 1
ATOM 2505 C C . LEU B 1 132 ? 7.23 -18.922 -3.129 1 98.25 132 LEU B C 1
ATOM 2507 O O . LEU B 1 132 ? 8.359 -18.406 -3.154 1 98.25 132 LEU B O 1
ATOM 2511 N N . VAL B 1 133 ? 6.988 -20.172 -2.836 1 98 133 VAL B N 1
ATOM 2512 C CA . VAL B 1 133 ? 8.062 -21.156 -2.686 1 98 133 VAL B CA 1
ATOM 2513 C C . VAL B 1 133 ? 8.148 -22.016 -3.938 1 98 133 VAL B C 1
ATOM 2515 O O . VAL B 1 133 ? 7.148 -22.594 -4.379 1 98 133 VAL B O 1
ATOM 2518 N N . VAL B 1 134 ? 9.336 -22.031 -4.48 1 97.5 134 VAL B N 1
ATOM 2519 C CA . VAL B 1 134 ? 9.523 -22.828 -5.691 1 97.5 134 VAL B CA 1
ATOM 2520 C C . VAL B 1 134 ? 10.336 -24.094 -5.363 1 97.5 134 VAL B C 1
ATOM 2522 O O . VAL B 1 134 ? 11.422 -24 -4.793 1 97.5 134 VAL B O 1
ATOM 2525 N N . GLU B 1 135 ? 9.75 -25.203 -5.676 1 92.88 135 GLU B N 1
ATOM 2526 C CA . GLU B 1 135 ? 10.367 -26.5 -5.426 1 92.88 135 GLU B CA 1
ATOM 2527 C C . GLU B 1 135 ? 10.922 -27.109 -6.715 1 92.88 135 GLU B C 1
ATOM 2529 O O . GLU B 1 135 ? 10.453 -26.781 -7.809 1 92.88 135 GLU B O 1
ATOM 2534 N N . GLY B 1 136 ? 12.031 -27.781 -6.543 1 84.62 136 GLY B N 1
ATOM 2535 C CA . GLY B 1 136 ? 12.68 -28.422 -7.68 1 84.62 136 GLY B CA 1
ATOM 2536 C C . GLY B 1 136 ? 11.727 -29.234 -8.539 1 84.62 136 GLY B C 1
ATOM 2537 O O . GLY B 1 136 ? 10.523 -29.266 -8.273 1 84.62 136 GLY B O 1
ATOM 2538 N N . GLU B 1 137 ? 12.328 -29.75 -9.664 1 74.12 137 GLU B N 1
ATOM 2539 C CA . GLU B 1 137 ? 11.547 -30.516 -10.641 1 74.12 137 GLU B CA 1
ATOM 2540 C C . GLU B 1 137 ? 10.898 -31.734 -9.992 1 74.12 137 GLU B C 1
ATOM 2542 O O . GLU B 1 137 ? 11.492 -32.375 -9.125 1 74.12 137 GLU B O 1
ATOM 2547 N N . MET B 1 138 ? 9.617 -31.656 -9.922 1 63.47 138 MET B N 1
ATOM 2548 C CA . MET B 1 138 ? 8.945 -32.844 -9.406 1 63.47 138 MET B CA 1
ATOM 2549 C C . MET B 1 138 ? 9.547 -34.125 -10 1 63.47 138 MET B C 1
ATOM 2551 O O . MET B 1 138 ? 9.633 -34.25 -11.227 1 63.47 138 MET B O 1
ATOM 2555 N N . VAL B 1 139 ? 10.516 -34.656 -9.336 1 59.97 139 VAL B N 1
ATOM 2556 C CA . VAL B 1 139 ? 10.969 -35.969 -9.812 1 59.97 139 VAL B CA 1
ATOM 2557 C C . VAL B 1 139 ? 9.781 -36.938 -9.867 1 59.97 139 VAL B C 1
ATOM 2559 O O . VAL B 1 139 ? 9.219 -37.281 -8.828 1 59.97 139 VAL B O 1
ATOM 2562 N N . ARG B 1 140 ? 8.914 -36.75 -10.758 1 58.91 140 ARG B N 1
ATOM 2563 C CA . ARG B 1 140 ? 7.898 -37.781 -10.875 1 58.91 140 ARG B CA 1
ATOM 2564 C C . ARG B 1 140 ? 8.539 -39.156 -11.062 1 58.91 140 ARG B C 1
ATOM 2566 O O . ARG B 1 140 ? 9.375 -39.344 -11.953 1 58.91 140 ARG B O 1
ATOM 2573 N N . LEU B 1 141 ? 8.781 -39.812 -10.086 1 58.19 141 LEU B N 1
ATOM 2574 C CA . LEU B 1 141 ? 9.172 -41.188 -10.336 1 58.19 141 LEU B CA 1
ATOM 2575 C C . LEU B 1 141 ? 8.453 -41.75 -11.555 1 58.19 141 LEU B C 1
ATOM 2577 O O . LEU B 1 141 ? 7.23 -41.656 -11.664 1 58.19 141 LEU B O 1
ATOM 2581 N N . PRO B 1 142 ? 9.164 -41.938 -12.617 1 60.53 142 PRO B N 1
ATOM 2582 C CA . PRO B 1 142 ? 8.539 -42.438 -13.836 1 60.53 142 PRO B CA 1
ATOM 2583 C C . PRO B 1 142 ? 7.543 -43.562 -13.555 1 60.53 142 PRO B C 1
ATOM 2585 O O . PRO B 1 142 ? 7.809 -44.438 -12.727 1 60.53 142 PRO B O 1
ATOM 2588 N N . LYS B 1 143 ? 6.258 -43.312 -13.828 1 68.38 143 LYS B N 1
ATOM 2589 C CA . LYS B 1 143 ? 5.238 -44.375 -13.742 1 68.38 143 LYS B CA 1
ATOM 2590 C C . LYS B 1 143 ? 5.812 -45.719 -14.125 1 68.38 143 LYS B C 1
ATOM 2592 O O . LYS B 1 143 ? 5.367 -46.75 -13.617 1 68.38 143 LYS B O 1
ATOM 2597 N N . LEU B 1 144 ? 6.855 -45.688 -14.914 1 68.5 144 LEU B N 1
ATOM 2598 C CA . LEU B 1 144 ? 7.473 -46.938 -15.367 1 68.5 144 LEU B CA 1
ATOM 2599 C C . LEU B 1 144 ? 8.164 -47.656 -14.211 1 68.5 144 LEU B C 1
ATOM 2601 O O . LEU B 1 144 ? 8.109 -48.875 -14.117 1 68.5 144 LEU B O 1
ATOM 2605 N N . ILE B 1 145 ? 8.727 -46.812 -13.328 1 74.38 145 ILE B N 1
ATOM 2606 C CA . ILE B 1 145 ? 9.398 -47.406 -12.195 1 74.38 145 ILE B CA 1
ATOM 2607 C C . ILE B 1 145 ? 8.367 -48.031 -11.25 1 74.38 145 ILE B C 1
ATOM 2609 O O . ILE B 1 145 ? 8.539 -49.156 -10.75 1 74.38 145 ILE B O 1
ATOM 2613 N N . ALA B 1 146 ? 7.242 -47.375 -11.07 1 77.75 146 ALA B N 1
ATOM 2614 C CA . ALA B 1 146 ? 6.18 -47.906 -10.211 1 77.75 146 ALA B CA 1
ATOM 2615 C C . ALA B 1 146 ? 5.594 -49.188 -10.789 1 77.75 146 ALA B C 1
ATOM 2617 O O . ALA B 1 146 ? 5.34 -50.156 -10.055 1 77.75 146 ALA B O 1
ATOM 2618 N N . PHE B 1 147 ? 5.473 -49.219 -12.125 1 81.75 147 PHE B N 1
ATOM 2619 C CA . PHE B 1 147 ? 4.961 -50.406 -12.812 1 81.75 147 PHE B CA 1
ATOM 2620 C C . PHE B 1 147 ? 5.949 -51.562 -12.727 1 81.75 147 PHE B C 1
ATOM 2622 O O . PHE B 1 147 ? 5.555 -52.719 -12.523 1 81.75 147 PHE B O 1
ATOM 2629 N N . GLY B 1 148 ? 7.203 -51.281 -12.836 1 84 148 GLY B N 1
ATOM 2630 C CA . GLY B 1 148 ? 8.227 -52.312 -12.719 1 84 148 GLY B CA 1
ATOM 2631 C C . GLY B 1 148 ? 8.312 -52.906 -11.328 1 84 148 GLY B C 1
ATOM 2632 O O . GLY B 1 148 ? 8.391 -54.125 -11.172 1 84 148 GLY B O 1
ATOM 2633 N N . VAL B 1 149 ? 8.195 -52.125 -10.359 1 86.25 149 VAL B N 1
ATOM 2634 C CA . VAL B 1 149 ? 8.25 -52.594 -8.984 1 86.25 149 VAL B CA 1
ATOM 2635 C C . VAL B 1 149 ? 7.012 -53.438 -8.672 1 86.25 149 VAL B C 1
ATOM 2637 O O . VAL B 1 149 ? 7.102 -54.469 -8.008 1 86.25 149 VAL B O 1
ATOM 2640 N N . PHE B 1 150 ? 5.91 -53.094 -9.266 1 87.75 150 PHE B N 1
ATOM 2641 C CA . PHE B 1 150 ? 4.668 -53.844 -9.102 1 87.75 150 PHE B CA 1
ATOM 2642 C C . PHE B 1 150 ? 4.777 -55.219 -9.75 1 87.75 150 PHE B C 1
ATOM 2644 O O . PHE B 1 150 ? 4.359 -56.219 -9.164 1 87.75 150 PHE B O 1
ATOM 2651 N N . LEU B 1 151 ? 5.398 -55.281 -10.93 1 91.19 151 LEU B N 1
ATOM 2652 C CA . LEU B 1 151 ? 5.59 -56.562 -11.633 1 91.19 151 LEU B CA 1
ATOM 2653 C C . LEU B 1 151 ? 6.578 -57.438 -10.891 1 91.19 151 LEU B C 1
ATOM 2655 O O . LEU B 1 151 ? 6.371 -58.656 -10.797 1 91.19 151 LEU B O 1
ATOM 2659 N N . LEU B 1 152 ? 7.527 -56.844 -10.258 1 91.56 152 LEU B N 1
ATOM 2660 C CA . LEU B 1 152 ? 8.523 -57.594 -9.508 1 91.56 152 LEU B CA 1
ATOM 2661 C C . LEU B 1 152 ? 7.918 -58.188 -8.227 1 91.56 152 LEU B C 1
ATOM 2663 O O . LEU B 1 152 ? 8.164 -59.344 -7.883 1 91.56 152 LEU B O 1
ATOM 2667 N N . ILE B 1 153 ? 7.023 -57.438 -7.668 1 91.56 153 ILE B N 1
ATOM 2668 C CA . ILE B 1 153 ? 6.398 -57.875 -6.426 1 91.56 153 ILE B CA 1
ATOM 2669 C C . ILE B 1 153 ? 5.391 -58.969 -6.727 1 91.56 153 ILE B C 1
ATOM 2671 O O . ILE B 1 153 ? 5.355 -60 -6.031 1 91.56 153 ILE B O 1
ATOM 2675 N N . ASN B 1 154 ? 4.641 -58.812 -7.715 1 93.44 154 ASN B N 1
ATOM 2676 C CA . ASN B 1 154 ? 3.67 -59.812 -8.109 1 93.44 154 ASN B CA 1
ATOM 2677 C C . ASN B 1 154 ? 4.355 -61.094 -8.594 1 93.44 154 ASN B C 1
ATOM 2679 O O . ASN B 1 154 ? 3.912 -62.219 -8.281 1 93.44 154 ASN B O 1
ATOM 2683 N N . GLY B 1 155 ? 5.453 -60.875 -9.32 1 93.06 155 GLY B N 1
ATOM 2684 C CA . GLY B 1 155 ? 6.246 -62.031 -9.75 1 93.06 155 GLY B CA 1
ATOM 2685 C C . GLY B 1 155 ? 6.844 -62.812 -8.586 1 93.06 155 GLY B C 1
ATOM 2686 O O . GLY B 1 155 ? 6.816 -64.062 -8.578 1 93.06 155 GLY B O 1
ATOM 2687 N N . ALA B 1 156 ? 7.273 -62.125 -7.582 1 94 156 ALA B N 1
ATOM 2688 C CA . ALA B 1 156 ? 7.84 -62.75 -6.387 1 94 156 ALA B CA 1
ATOM 2689 C C . ALA B 1 156 ? 6.77 -63.469 -5.59 1 94 156 ALA B C 1
ATOM 2691 O O . ALA B 1 156 ? 7.012 -64.562 -5.074 1 94 156 ALA B O 1
ATOM 2692 N N . MET B 1 157 ? 5.613 -62.938 -5.613 1 94.56 157 MET B N 1
ATOM 2693 C CA . MET B 1 157 ? 4.508 -63.562 -4.898 1 94.56 157 MET B CA 1
ATOM 2694 C C . MET B 1 157 ? 4.066 -64.875 -5.602 1 94.56 157 MET B C 1
ATOM 2696 O O . MET B 1 157 ? 3.797 -65.875 -4.949 1 94.56 157 MET B O 1
ATOM 2700 N N . ILE B 1 158 ? 4.035 -64.875 -6.91 1 93.12 158 ILE B N 1
ATOM 2701 C CA . ILE B 1 158 ? 3.666 -66 -7.715 1 93.12 158 ILE B CA 1
ATOM 2702 C C . ILE B 1 158 ? 4.723 -67.125 -7.566 1 93.12 158 ILE B C 1
ATOM 2704 O O . ILE B 1 158 ? 4.391 -68.312 -7.391 1 93.12 158 ILE B O 1
ATOM 2708 N N . ALA B 1 159 ? 5.953 -66.688 -7.496 1 93.62 159 ALA B N 1
ATOM 2709 C CA . ALA B 1 159 ? 7.059 -67.625 -7.344 1 93.62 159 ALA B CA 1
ATOM 2710 C C . ALA B 1 159 ? 7.035 -68.25 -5.969 1 93.62 159 ALA B C 1
ATOM 2712 O O . ALA B 1 159 ? 7.238 -69.5 -5.844 1 93.62 159 ALA B O 1
ATOM 2713 N N . THR B 1 160 ? 6.66 -67.5 -4.988 1 93.44 160 THR B N 1
ATOM 2714 C CA . THR B 1 160 ? 6.605 -68.062 -3.633 1 93.44 160 THR B CA 1
ATOM 2715 C C . THR B 1 160 ? 5.438 -69 -3.484 1 93.44 160 THR B C 1
ATOM 2717 O O . THR B 1 160 ? 5.582 -70.062 -2.865 1 93.44 160 THR B O 1
ATOM 2720 N N . THR B 1 161 ? 4.32 -68.688 -4.039 1 93.38 161 THR B N 1
ATOM 2721 C CA . THR B 1 161 ? 3.158 -69.562 -3.998 1 93.38 161 THR B CA 1
ATOM 2722 C C . THR B 1 161 ? 3.432 -70.875 -4.762 1 93.38 161 THR B C 1
ATOM 2724 O O . THR B 1 161 ? 3.064 -71.938 -4.305 1 93.38 161 THR B O 1
ATOM 2727 N N . TYR B 1 162 ? 4.09 -70.812 -5.867 1 91.19 162 TYR B N 1
ATOM 2728 C CA . TYR B 1 162 ? 4.469 -72 -6.656 1 91.19 162 TYR B CA 1
ATOM 2729 C C . TYR B 1 162 ? 5.43 -72.875 -5.883 1 91.19 162 TYR B C 1
ATOM 2731 O O . TYR B 1 162 ? 5.258 -74.125 -5.848 1 91.19 162 TYR B O 1
ATOM 2739 N N . PHE B 1 163 ? 6.281 -72.25 -5.242 1 90.56 163 PHE B N 1
ATOM 2740 C CA . PHE B 1 163 ? 7.266 -73 -4.465 1 90.56 163 PHE B CA 1
ATOM 2741 C C . PHE B 1 163 ? 6.602 -73.688 -3.283 1 90.56 163 PHE B C 1
ATOM 2743 O O . PHE B 1 163 ? 6.91 -74.812 -2.986 1 90.56 163 PHE B O 1
ATOM 2750 N N . ILE B 1 164 ? 5.652 -73.062 -2.676 1 89.31 164 ILE B N 1
ATOM 2751 C CA . ILE B 1 164 ? 4.941 -73.625 -1.542 1 89.31 164 ILE B CA 1
ATOM 2752 C C . ILE B 1 164 ? 4.094 -74.812 -2.01 1 89.31 164 ILE B C 1
ATOM 2754 O O . ILE B 1 164 ? 4.09 -75.875 -1.381 1 89.31 164 ILE B O 1
ATOM 2758 N N . ILE B 1 165 ? 3.451 -74.75 -3.131 1 87.62 165 ILE B N 1
ATOM 2759 C CA . ILE B 1 165 ? 2.602 -75.812 -3.68 1 87.62 165 ILE B CA 1
ATOM 2760 C C . ILE B 1 165 ? 3.459 -77 -4.086 1 87.62 165 ILE B C 1
ATOM 2762 O O . ILE B 1 165 ? 3.109 -78.125 -3.797 1 87.62 165 ILE B O 1
ATOM 2766 N N . ARG B 1 166 ? 4.578 -76.75 -4.605 1 88.38 166 ARG B N 1
ATOM 2767 C CA . ARG B 1 166 ? 5.473 -77.812 -5.035 1 88.38 166 ARG B CA 1
ATOM 2768 C C . ARG B 1 166 ? 6.059 -78.562 -3.838 1 88.38 166 ARG B C 1
ATOM 2770 O O . ARG B 1 166 ? 6.199 -79.75 -3.865 1 88.38 166 ARG B O 1
ATOM 2777 N N . ARG B 1 167 ? 6.23 -77.812 -2.777 1 85.56 167 ARG B N 1
ATOM 2778 C CA . ARG B 1 167 ? 6.762 -78.375 -1.561 1 85.56 167 ARG B CA 1
ATOM 2779 C C . ARG B 1 167 ? 5.699 -79.25 -0.859 1 85.56 167 ARG B C 1
ATOM 2781 O O . ARG B 1 167 ? 5.996 -80.312 -0.358 1 85.56 167 ARG B O 1
ATOM 2788 N N . ARG B 1 168 ? 4.496 -78.812 -0.915 1 84.25 168 ARG B N 1
ATOM 2789 C CA . ARG B 1 168 ? 3.389 -79.562 -0.291 1 84.25 168 ARG B CA 1
ATOM 2790 C C . ARG B 1 168 ? 3.039 -80.812 -1.083 1 84.25 168 ARG B C 1
ATOM 2792 O O . ARG B 1 168 ? 2.723 -81.812 -0.5 1 84.25 168 ARG B O 1
ATOM 2799 N N . ARG B 1 169 ? 3.162 -80.688 -2.342 1 81.88 169 ARG B N 1
ATOM 2800 C CA . ARG B 1 169 ? 2.879 -81.875 -3.197 1 81.88 169 ARG B CA 1
ATOM 2801 C C . ARG B 1 169 ? 3.965 -82.938 -3.068 1 81.88 169 ARG B C 1
ATOM 2803 O O . ARG B 1 169 ? 3.674 -84.125 -3.09 1 81.88 169 ARG B O 1
ATOM 2810 N N . ARG B 1 170 ? 5.066 -82.438 -2.791 1 77.75 170 ARG B N 1
ATOM 2811 C CA . ARG B 1 170 ? 6.156 -83.438 -2.617 1 77.75 170 ARG B CA 1
ATOM 2812 C C . ARG B 1 170 ? 6.035 -84.125 -1.288 1 77.75 170 ARG B C 1
ATOM 2814 O O . ARG B 1 170 ? 6.359 -85.312 -1.196 1 77.75 170 ARG B O 1
ATOM 2821 N N . ASN B 1 171 ? 5.445 -83.5 -0.343 1 73.75 171 ASN B N 1
ATOM 2822 C CA . ASN B 1 171 ? 5.277 -84.125 0.951 1 73.75 171 ASN B CA 1
ATOM 2823 C C . ASN B 1 171 ? 4.129 -85.125 0.927 1 73.75 171 ASN B C 1
ATOM 2825 O O . ASN B 1 171 ? 4.18 -86.188 1.614 1 73.75 171 ASN B O 1
ATOM 2829 N N . VAL B 1 172 ? 3.123 -85 0.158 1 71.38 172 VAL B N 1
ATOM 2830 C CA . VAL B 1 172 ? 1.982 -85.938 0.081 1 71.38 172 VAL B CA 1
ATOM 2831 C C . VAL B 1 172 ? 2.381 -87.188 -0.673 1 71.38 172 VAL B C 1
ATOM 2833 O O . VAL B 1 172 ? 1.948 -88.312 -0.322 1 71.38 172 VAL B O 1
ATOM 2836 N N . VAL B 1 173 ? 3.168 -87.125 -1.584 1 68.5 173 VAL B N 1
ATOM 2837 C CA . VAL B 1 173 ? 3.605 -88.25 -2.336 1 68.5 173 VAL B CA 1
ATOM 2838 C C . VAL B 1 173 ? 4.527 -89.125 -1.468 1 68.5 173 VAL B C 1
ATOM 2840 O O . VAL B 1 173 ? 4.453 -90.375 -1.5 1 68.5 173 VAL B O 1
ATOM 2843 N N . PHE B 1 174 ? 5.199 -88.438 -0.603 1 64.12 174 PHE B N 1
ATOM 2844 C CA . PHE B 1 174 ? 6.078 -89.188 0.295 1 64.12 174 PHE B CA 1
ATOM 2845 C C . PHE B 1 174 ? 5.27 -89.875 1.378 1 64.12 174 PHE B C 1
ATOM 2847 O O . PHE B 1 174 ? 5.602 -91 1.771 1 64.12 174 PHE B O 1
ATOM 2854 N N . GLU B 1 175 ? 4.242 -89.25 1.802 1 66.44 175 GLU B N 1
ATOM 2855 C CA . GLU B 1 175 ? 3.432 -89.938 2.83 1 66.44 175 GLU B CA 1
ATOM 2856 C C . GLU B 1 175 ? 2.689 -91.125 2.27 1 66.44 175 GLU B C 1
ATOM 2858 O O . GLU B 1 175 ? 2.557 -92.125 2.947 1 66.44 175 GLU B O 1
ATOM 2863 N N . HIS B 1 176 ? 2.314 -91.125 1.073 1 65.12 176 HIS B N 1
ATOM 2864 C CA . HIS B 1 176 ? 1.603 -92.312 0.504 1 65.12 176 HIS B CA 1
ATOM 2865 C C . HIS B 1 176 ? 2.551 -93.438 0.225 1 65.12 176 HIS B C 1
ATOM 2867 O O . HIS B 1 176 ? 2.152 -94.625 0.292 1 65.12 176 HIS B O 1
ATOM 2873 N N . ARG B 1 177 ? 3.754 -93.25 0.077 1 60.16 177 ARG B N 1
ATOM 2874 C CA . ARG B 1 177 ? 4.699 -94.312 -0.143 1 60.16 177 ARG B CA 1
ATOM 2875 C C . ARG B 1 177 ? 5.023 -95.062 1.165 1 60.16 177 ARG B C 1
ATOM 2877 O O . ARG B 1 177 ? 5.258 -96.25 1.176 1 60.16 177 ARG B O 1
ATOM 2884 N N . VAL B 1 178 ? 4.895 -94.375 2.199 1 60.72 178 VAL B N 1
ATOM 2885 C CA . VAL B 1 178 ? 5.242 -95.062 3.463 1 60.72 178 VAL B CA 1
ATOM 2886 C C . VAL B 1 178 ? 4.098 -95.938 3.908 1 60.72 178 VAL B C 1
ATOM 2888 O O . VAL B 1 178 ? 4.336 -97.062 4.449 1 60.72 178 VAL B O 1
ATOM 2891 N N . TYR B 1 179 ? 2.875 -95.562 3.65 1 58.56 179 TYR B N 1
ATOM 2892 C CA . TYR B 1 179 ? 1.769 -96.375 4.156 1 58.56 179 TYR B CA 1
ATOM 2893 C C . TYR B 1 179 ? 1.639 -97.688 3.371 1 58.56 179 TYR B C 1
ATOM 2895 O O . TYR B 1 179 ? 1.222 -98.688 3.92 1 58.56 179 TYR B O 1
ATOM 2903 N N . THR B 1 180 ? 2.066 -97.75 2.201 1 60.34 180 THR B N 1
ATOM 2904 C CA . THR B 1 180 ? 1.91 -99 1.452 1 60.34 180 THR B CA 1
ATOM 2905 C C . THR B 1 180 ? 2.947 -100 1.89 1 60.34 180 THR B C 1
ATOM 2907 O O . THR B 1 180 ? 2.695 -101.188 1.835 1 60.34 180 THR B O 1
ATOM 2910 N N . ASP B 1 181 ? 4.059 -99.625 2.377 1 58.78 181 ASP B N 1
ATOM 2911 C CA . ASP B 1 181 ? 5.07 -100.625 2.719 1 58.78 181 ASP B CA 1
ATOM 2912 C C . ASP B 1 181 ? 4.758 -101.312 4.059 1 58.78 181 ASP B C 1
ATOM 2914 O O . ASP B 1 181 ? 5.074 -102.5 4.262 1 58.78 181 ASP B O 1
ATOM 2918 N N . THR B 1 182 ? 3.975 -100.625 4.922 1 60.5 182 THR B N 1
ATOM 2919 C CA . THR B 1 182 ? 3.756 -101.25 6.234 1 60.5 182 THR B CA 1
ATOM 2920 C C . THR B 1 182 ? 2.643 -102.312 6.176 1 60.5 182 THR B C 1
ATOM 2922 O O . THR B 1 182 ? 2.568 -103.188 7.031 1 60.5 182 THR B O 1
ATOM 2925 N N . VAL B 1 183 ? 1.728 -102.25 5.23 1 58.38 183 VAL B N 1
ATOM 2926 C CA . VAL B 1 183 ? 0.6 -103.188 5.305 1 58.38 183 VAL B CA 1
ATOM 2927 C C . VAL B 1 183 ? 1.025 -104.562 4.801 1 58.38 183 VAL B C 1
ATOM 2929 O O . VAL B 1 183 ? 0.555 -105.562 5.305 1 58.38 183 VAL B O 1
ATOM 2932 N N . GLU B 1 184 ? 1.969 -104.688 3.939 1 57.53 184 GLU B N 1
ATOM 2933 C CA . GLU B 1 184 ? 2.238 -106 3.371 1 57.53 184 GLU B CA 1
ATOM 2934 C C . GLU B 1 184 ? 2.963 -106.938 4.371 1 57.53 184 GLU B C 1
ATOM 2936 O O . GLU B 1 184 ? 2.953 -108.125 4.234 1 57.53 184 GLU B O 1
ATOM 2941 N N . THR B 1 185 ? 3.574 -106.312 5.371 1 57.53 185 THR B N 1
ATOM 2942 C CA . THR B 1 185 ? 4.371 -107.25 6.18 1 57.53 185 THR B CA 1
ATOM 2943 C C . THR B 1 185 ? 3.512 -107.938 7.242 1 57.53 185 THR B C 1
ATOM 2945 O O . THR B 1 185 ? 3.961 -108.875 7.914 1 57.53 185 THR B O 1
ATOM 2948 N N . VAL B 1 186 ? 2.252 -107.438 7.523 1 57.06 186 VAL B N 1
ATOM 2949 C CA . VAL B 1 186 ? 1.61 -108 8.703 1 57.06 186 VAL B CA 1
ATOM 2950 C C . VAL B 1 186 ? 0.856 -109.25 8.312 1 57.06 186 VAL B C 1
ATOM 2952 O O . VAL B 1 186 ? 0.549 -110.125 9.164 1 57.06 186 VAL B O 1
ATOM 2955 N N . MET B 1 187 ? 0.504 -109.5 7.102 1 51.47 187 MET B N 1
ATOM 2956 C CA . MET B 1 187 ? -0.376 -110.688 6.941 1 51.47 187 MET B CA 1
ATOM 2957 C C . MET B 1 187 ? 0.421 -111.938 6.965 1 51.47 187 MET B C 1
ATOM 2959 O O . MET B 1 187 ? -0.155 -113.062 6.906 1 51.47 187 MET B O 1
ATOM 2963 N N . LEU B 1 188 ? 1.687 -111.938 6.711 1 47.62 188 LEU B N 1
ATOM 2964 C CA . LEU B 1 188 ? 2.219 -113.312 6.539 1 47.62 188 LEU B CA 1
ATOM 2965 C C . LEU B 1 188 ? 2.529 -113.938 7.887 1 47.62 188 LEU B C 1
ATOM 2967 O O . LEU B 1 188 ? 2.865 -115.125 7.957 1 47.62 188 LEU B O 1
ATOM 2971 N N . ASP B 1 189 ? 2.334 -113.312 9.047 1 34.25 189 ASP B N 1
ATOM 2972 C CA . ASP B 1 189 ? 2.482 -114.312 10.148 1 34.25 189 ASP B CA 1
ATOM 2973 C C . ASP B 1 189 ? 1.149 -114.938 10.484 1 34.25 189 ASP B C 1
ATOM 2975 O O . ASP B 1 189 ? 0.097 -114.312 10.43 1 34.25 189 ASP B O 1
#

InterPro domains:
  IPR003599 Immunoglobulin domain subtype [SM00409] (31-135)
  IPR007110 Immunoglobulin-like domain [PS50835] (39-134)
  IPR013106 Immunoglobulin V-set domain [PF07686] (31-134)
  IPR013783 Immunoglobulin-like fold [G3DSA:2.60.40.10] (25-134)
  IPR036179 Immunoglobulin-like domain superfamily [SSF48726] (31-136)
  IPR051427 Nectin and Nectin-like [PTHR23277] (10-134)

Solvent-accessible surface area (backbone atoms only — not comparable to full-atom values): 21117 Å² total; per-residue (Å²): 121,66,68,59,51,53,52,47,50,50,48,49,50,50,52,58,62,64,58,58,64,70,74,71,58,72,39,74,49,56,52,60,61,47,76,38,38,46,60,37,66,41,74,48,59,35,44,79,52,59,69,62,98,74,63,43,71,46,33,40,34,36,28,40,59,46,97,54,92,82,41,44,64,46,36,29,36,32,75,87,83,42,79,35,62,44,90,51,100,51,41,91,35,56,46,75,58,88,68,16,42,33,38,50,51,34,46,72,81,66,41,44,44,33,34,46,36,39,35,29,41,70,81,33,74,44,76,48,64,26,35,38,45,56,40,67,67,74,76,66,71,53,69,62,56,59,52,50,53,51,53,51,51,53,50,51,50,52,52,49,52,50,52,50,53,53,53,55,54,54,51,55,57,52,54,57,56,55,61,60,61,63,60,68,66,63,69,78,111,120,67,70,60,51,53,53,48,49,51,49,51,52,50,50,58,63,64,57,59,65,71,72,72,59,73,39,72,50,57,53,62,63,48,77,38,39,47,61,38,67,40,74,50,58,34,43,79,52,60,70,62,96,74,63,44,72,47,32,41,35,38,30,41,60,46,98,55,92,82,41,45,64,46,36,28,35,32,74,86,82,39,78,34,63,45,91,51,101,51,41,90,34,56,46,74,58,88,68,14,42,33,38,48,51,34,47,74,83,66,41,43,45,33,34,44,37,38,36,31,41,71,82,33,74,44,76,48,64,25,35,39,44,56,41,68,66,73,75,64,71,52,67,63,56,59,51,50,53,51,51,52,51,53,50,50,51,51,50,50,53,53,51,52,52,55,51,53,53,53,50,53,57,52,53,57,56,55,58,60,63,61,59,68,66,60,68,76,110

Organism: NCBI:txid303518

Foldseek 3Di:
DVVVVVVVVVVVVVVVVVPPPPPQPFAKDWAQEDEDEAQAKDKTDIDTDDDDPDKDWAKKWKFFDDPDDPGHTQKMAGPPPGIDGDDDPQSVAWDDDPRMIMGGRDDQVNFGKMKIWIQMPPVGIDIDIYTYHYDYHPVPVPVVVVVVVVCVVVVVVVVVVVVVVVVVVVVVVVVVVVVVVVVVPPPPD/DVVVVVVVVVVVVVVVVVPPPPPQPFAKDWAQEDEDEAQAKDKTDIDTDDDDPPKDWAKKWKFFDDPDDPGHTQKMAGPPPGIDGDDDPQSVAWDDDPNMIMGGRDDQVNFGKMKIWIQMPPVGIDIDIYTYHYDYHPPPVPVVVVVVVVCVVVVVVVVVVVVVVVVVVVVVVVVVVVVVVVPVVPPPD

pLDDT: mean 83.29, std 16.31, range [34.25, 98.81]